Protein AF-A0A4R1BIF6-F1 (afdb_monomer_lite)

Foldseek 3Di:
DDPPPCVVVQVVCVVVVHPRPPPAPDDWDKAQVLVQVVVVQWDFDQAFIWGDDPNDIDGWWKDFAAAQCVPPNDTAIAGHCFPVNVVCVVVVNNHRTIMITLDQADWHAHNPPRDIDGRDKHFHDPRRCVRSVDDQDGISNSSNVVSSVVVCVVPPPQPADPVQARPCLVVLFVVLCVVVQLAFPPLRDHDPDPVCSVQKTKDQQVNRNHPSDSVRIGIHGLVVQCVSDPVSVVVCVPPVSVVSVVVVCVVCVVVSVD

Radius of gyration: 27.18 Å; chains: 1; bounding box: 76×40×64 Å

Sequence (258 aa):
MSLYAFENLALKLTELGYPDVETSSVRIMRRDLTSEERAGNLNFDVDGIYFTIDGQTYKGYMYLKFPDIIRYGLPKFHITNCATIDKQRANGSFDGRYFWHNSNVVSLEDRSTHQVFEEVELSLCGNCRQQAGVQEFTTTGGFFDLNYEEETTLNQDVEVDLFGYVLNWEKISRAYRQAKEYTCESCGLQITVAADKRFIQTHHRDGNKLNNAPLNLQCLCVLCHSQVDQRHEENFRRRRSQKEIENFVNKYREQLTA

Secondary structure (DSSP, 8-state):
--S--THHHHHHHHHTTPPP----S----EEEHHHHHHTT-EEE-SS-EEEEETTEEEEEEEEESS--HHHH-SPEEBSS--HHHHHHHHTT--TT-EEEE-SSSEEEE-TTT--EEEEEPPEEPHHHHHHHT--S-SBHHHHHHHHHHHHHHHSS---B-TTS-BTTHHHHHHHHHHHTTTB-TTT--B---GGGGGGEEEEETTS-TT---TTTEEEEEHHHHHTSSHHHHHHHTSHHHHHHHHHHHHHSHHHHH-

Structure (mmCIF, N/CA/C/O backbone):
data_AF-A0A4R1BIF6-F1
#
_entry.id   AF-A0A4R1BIF6-F1
#
loop_
_atom_site.group_PDB
_atom_site.id
_atom_site.type_symbol
_atom_site.label_atom_id
_atom_site.label_alt_id
_atom_site.label_comp_id
_atom_site.label_asym_id
_atom_site.label_entity_id
_atom_site.label_seq_id
_atom_site.pdbx_PDB_ins_code
_atom_site.Cartn_x
_atom_site.Cartn_y
_atom_site.Cartn_z
_atom_site.occupancy
_atom_site.B_iso_or_equiv
_atom_site.auth_seq_id
_atom_site.auth_comp_id
_atom_site.auth_asym_id
_atom_site.auth_atom_id
_atom_site.pdbx_PDB_model_num
ATOM 1 N N . MET A 1 1 ? 27.787 20.347 19.418 1.00 36.00 1 MET A N 1
ATOM 2 C CA . MET A 1 1 ? 27.053 19.535 20.411 1.00 36.00 1 MET A CA 1
ATOM 3 C C . MET A 1 1 ? 25.575 19.676 20.102 1.00 36.00 1 MET A C 1
ATOM 5 O O . MET A 1 1 ? 24.995 20.705 20.415 1.00 36.00 1 MET A O 1
ATOM 9 N N . SER A 1 2 ? 25.020 18.714 19.365 1.00 32.66 2 SER A N 1
ATOM 10 C CA . SER A 1 2 ? 23.602 18.691 18.997 1.00 32.66 2 SER A CA 1
ATOM 11 C C . SER A 1 2 ? 22.845 17.882 20.048 1.00 32.66 2 SER A C 1
ATOM 13 O O . SER A 1 2 ? 23.220 16.748 20.330 1.00 32.66 2 SER A O 1
ATOM 15 N N . LEU A 1 3 ? 21.813 18.477 20.645 1.00 31.03 3 LEU A N 1
ATOM 16 C CA . LEU A 1 3 ? 20.979 17.927 21.725 1.00 31.03 3 LEU A CA 1
ATOM 17 C C . LEU A 1 3 ? 19.943 16.886 21.243 1.00 31.03 3 LEU A C 1
ATOM 19 O O . LEU A 1 3 ? 18.963 16.634 21.933 1.00 31.03 3 LEU A O 1
ATOM 23 N N . TYR A 1 4 ? 20.161 16.263 20.081 1.00 42.19 4 TYR A N 1
ATOM 24 C CA . TYR A 1 4 ? 19.214 15.332 19.451 1.00 42.19 4 TYR A CA 1
ATOM 25 C C . TYR A 1 4 ? 19.847 13.988 19.065 1.00 42.19 4 TYR A C 1
ATOM 27 O O . TYR A 1 4 ? 19.483 13.388 18.059 1.00 42.19 4 TYR A O 1
ATOM 35 N N . ALA A 1 5 ? 20.809 13.498 19.848 1.00 43.22 5 ALA A N 1
ATOM 36 C CA . ALA A 1 5 ? 21.276 12.122 19.702 1.00 43.22 5 ALA A CA 1
ATOM 37 C C . ALA A 1 5 ? 20.347 11.193 20.502 1.00 43.22 5 ALA A C 1
ATOM 39 O O . ALA A 1 5 ? 20.539 10.990 21.703 1.00 43.22 5 ALA A O 1
ATOM 40 N N . PHE A 1 6 ? 19.326 10.658 19.825 1.00 52.16 6 PHE A N 1
ATOM 41 C CA . PHE A 1 6 ? 18.369 9.671 20.353 1.00 52.16 6 PHE A CA 1
ATOM 42 C C . PHE A 1 6 ? 19.039 8.412 20.939 1.00 52.16 6 PHE A C 1
ATOM 44 O O . PHE A 1 6 ? 18.439 7.712 21.750 1.00 52.16 6 PHE A O 1
ATOM 51 N N . GLU A 1 7 ? 20.305 8.165 20.604 1.00 54.53 7 GLU A N 1
ATOM 52 C CA . GLU A 1 7 ? 21.116 7.047 21.098 1.00 54.53 7 GLU A CA 1
ATOM 53 C C . GLU A 1 7 ? 21.285 7.056 22.628 1.00 54.53 7 GLU A C 1
ATOM 55 O O . GLU A 1 7 ? 21.191 6.015 23.276 1.00 54.53 7 GLU A O 1
ATOM 60 N N . ASN A 1 8 ? 21.455 8.235 23.238 1.00 54.53 8 ASN A N 1
ATOM 61 C CA . ASN A 1 8 ? 21.616 8.341 24.695 1.00 54.53 8 ASN A CA 1
ATOM 62 C C . ASN A 1 8 ? 20.302 8.103 25.450 1.00 54.53 8 ASN A C 1
ATOM 64 O O . ASN A 1 8 ? 20.317 7.685 26.607 1.00 54.53 8 ASN A O 1
ATOM 68 N N . LEU A 1 9 ? 19.165 8.378 24.803 1.00 57.91 9 LEU A N 1
ATOM 69 C CA . LEU A 1 9 ? 17.843 8.124 25.367 1.00 57.91 9 LEU A CA 1
ATOM 70 C C . LEU A 1 9 ? 17.522 6.628 25.330 1.00 57.91 9 LEU A C 1
ATOM 72 O O . LEU A 1 9 ? 17.066 6.095 26.338 1.00 57.91 9 LEU A O 1
ATOM 76 N N . ALA A 1 10 ? 17.824 5.955 24.215 1.00 55.00 10 ALA A N 1
ATOM 77 C CA . ALA A 1 10 ? 17.650 4.511 24.074 1.00 55.00 10 ALA A CA 1
ATOM 78 C C . ALA A 1 10 ? 18.418 3.750 25.168 1.00 55.00 10 ALA A C 1
ATOM 80 O O . ALA A 1 10 ? 17.812 3.009 25.936 1.00 55.00 10 ALA A O 1
ATOM 81 N N . LEU A 1 11 ? 19.709 4.062 25.354 1.00 62.00 11 LEU A N 1
ATOM 82 C CA . LEU A 1 11 ? 20.534 3.467 26.416 1.00 62.00 11 LEU A CA 1
ATOM 83 C C . LEU A 1 11 ? 19.945 3.675 27.821 1.00 62.00 11 LEU A C 1
ATOM 85 O O . LEU A 1 11 ? 19.985 2.771 28.658 1.00 62.00 11 LEU A O 1
ATOM 89 N N . LYS A 1 12 ? 19.375 4.857 28.089 1.00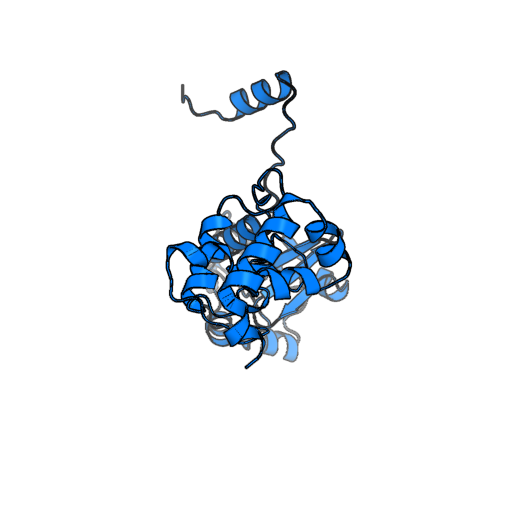 65.88 12 LYS A N 1
ATOM 90 C CA . LYS A 1 12 ? 18.778 5.174 29.392 1.00 65.88 12 LYS A CA 1
ATOM 91 C C . LYS A 1 12 ? 17.480 4.409 29.645 1.00 65.88 12 LYS A C 1
ATOM 93 O O . LYS A 1 12 ? 17.207 4.043 30.786 1.00 65.88 12 LYS A O 1
ATOM 98 N N . LEU A 1 13 ? 16.684 4.174 28.606 1.00 62.75 13 LEU A N 1
ATOM 99 C CA . LEU A 1 13 ? 15.441 3.410 28.693 1.00 62.75 13 LEU A CA 1
ATOM 100 C C . LEU A 1 13 ? 15.722 1.919 28.923 1.00 62.75 13 LEU A C 1
ATOM 102 O O . LEU A 1 13 ? 15.085 1.322 29.793 1.00 62.75 13 LEU A O 1
ATOM 106 N N . THR A 1 14 ? 16.742 1.365 28.259 1.00 63.88 14 THR A N 1
ATOM 107 C CA . THR A 1 14 ? 17.225 -0.004 28.499 1.00 63.88 14 THR A CA 1
ATOM 108 C C . THR A 1 14 ? 17.715 -0.187 29.942 1.00 63.88 14 THR A C 1
ATOM 110 O O . THR A 1 14 ? 17.349 -1.161 30.598 1.00 63.88 14 THR A O 1
ATOM 113 N N . GLU A 1 15 ? 18.482 0.768 30.493 1.00 76.25 15 GLU A N 1
ATOM 114 C CA . GLU A 1 15 ? 18.911 0.743 31.908 1.00 76.25 15 GLU A CA 1
ATOM 115 C C . GLU A 1 15 ? 17.736 0.752 32.898 1.00 76.25 15 GLU A C 1
ATOM 117 O O . GLU A 1 15 ? 17.832 0.186 33.987 1.00 76.25 15 GLU A O 1
ATOM 122 N N . LEU A 1 16 ? 16.631 1.408 32.539 1.00 76.62 16 LEU A N 1
ATOM 123 C CA . LEU A 1 16 ? 15.432 1.521 33.370 1.00 76.62 16 LEU A CA 1
ATOM 124 C C . LEU A 1 16 ? 14.482 0.318 33.226 1.00 76.62 16 LEU A C 1
ATOM 126 O O . LEU A 1 16 ? 13.416 0.314 33.843 1.00 76.62 16 LEU A O 1
ATOM 130 N N . GLY A 1 17 ? 14.867 -0.704 32.455 1.00 49.91 17 GLY A N 1
ATOM 131 C CA . GLY A 1 17 ? 14.091 -1.931 32.274 1.00 49.91 17 GLY A CA 1
ATOM 132 C C . GLY A 1 17 ? 12.882 -1.772 31.354 1.00 49.91 17 GLY A C 1
ATOM 133 O O . GLY A 1 17 ? 11.999 -2.631 31.369 1.00 49.91 17 GLY A O 1
ATOM 134 N N . TYR A 1 18 ? 12.825 -0.694 30.565 1.00 53.19 18 TYR A N 1
ATOM 135 C CA . TYR A 1 18 ? 11.855 -0.597 29.480 1.00 53.19 18 TYR A CA 1
ATOM 136 C C . TYR A 1 18 ? 12.299 -1.525 28.340 1.00 53.19 18 TYR A C 1
ATOM 138 O O . TYR A 1 18 ? 13.493 -1.555 28.027 1.00 53.19 18 TYR A O 1
ATOM 146 N N . PRO A 1 19 ? 11.377 -2.301 27.739 1.00 49.16 19 PRO A N 1
ATOM 147 C CA . PRO A 1 19 ? 11.698 -3.093 26.560 1.00 49.16 19 PRO A CA 1
ATOM 148 C C . PRO A 1 19 ? 12.215 -2.165 25.458 1.00 49.16 19 PRO A C 1
ATOM 150 O O . PRO A 1 19 ? 11.720 -1.045 25.310 1.00 49.16 19 PRO A O 1
ATOM 153 N N . ASP A 1 20 ? 13.227 -2.629 24.720 1.00 46.84 20 ASP A N 1
ATOM 154 C CA . ASP A 1 20 ? 13.696 -1.944 23.518 1.00 46.84 20 ASP A CA 1
ATOM 155 C C . ASP A 1 20 ? 12.483 -1.676 22.628 1.00 46.84 20 ASP A C 1
ATOM 157 O O . ASP A 1 20 ? 11.704 -2.589 22.344 1.00 46.84 20 ASP A O 1
ATOM 161 N N . VAL A 1 21 ? 12.293 -0.417 22.233 1.00 44.56 21 VAL A N 1
ATOM 162 C CA . VAL A 1 21 ? 11.272 -0.073 21.245 1.00 44.56 21 VAL A CA 1
ATOM 163 C C . VAL A 1 21 ? 11.687 -0.802 19.978 1.00 44.56 21 VAL A C 1
ATOM 165 O O . VAL A 1 21 ? 12.732 -0.476 19.411 1.00 44.56 21 VAL A O 1
ATOM 168 N N . GLU A 1 22 ? 10.925 -1.830 19.596 1.00 41.19 22 GLU A N 1
ATOM 169 C CA . GLU A 1 22 ? 11.183 -2.610 18.393 1.00 41.19 22 GLU A CA 1
ATOM 170 C C . GLU A 1 22 ? 11.439 -1.643 17.239 1.00 41.19 22 GLU A C 1
ATOM 172 O O . GLU A 1 22 ? 10.616 -0.799 16.879 1.00 41.19 22 GLU A O 1
ATOM 177 N N . THR A 1 23 ? 12.662 -1.710 16.728 1.00 40.09 23 THR A N 1
ATOM 178 C CA . THR A 1 23 ? 13.089 -0.950 15.564 1.00 40.09 23 THR A CA 1
ATOM 179 C C . THR A 1 23 ? 12.131 -1.282 14.427 1.00 40.09 23 THR A C 1
ATOM 181 O O . THR A 1 23 ? 12.106 -2.421 13.989 1.00 40.09 23 THR A O 1
ATOM 184 N N . SER A 1 24 ? 11.316 -0.300 14.017 1.00 43.62 24 SER A N 1
ATOM 185 C CA . SER A 1 24 ? 10.566 -0.221 12.753 1.00 43.62 24 SER A CA 1
ATOM 186 C C . SER A 1 24 ? 10.306 -1.578 12.073 1.00 43.62 24 SER A C 1
ATOM 188 O O . SER A 1 24 ? 11.196 -2.132 11.426 1.00 43.62 24 SER A O 1
ATOM 190 N N . SER A 1 25 ? 9.057 -2.043 12.100 1.00 51.06 25 SER A N 1
ATOM 191 C CA . SER A 1 25 ? 8.549 -3.233 11.392 1.00 51.06 25 SER A CA 1
ATOM 192 C C . SER A 1 25 ? 8.835 -3.277 9.875 1.00 51.06 25 SER A C 1
ATOM 194 O O . SER A 1 25 ? 8.630 -4.310 9.233 1.00 51.06 25 SER A O 1
ATOM 196 N N . VAL A 1 26 ? 9.369 -2.200 9.291 1.00 57.84 26 VAL A N 1
ATOM 197 C CA . VAL A 1 26 ? 9.729 -2.105 7.873 1.00 57.84 26 VAL A CA 1
ATOM 198 C C . VAL A 1 26 ? 11.092 -2.745 7.593 1.00 57.84 26 VAL A C 1
ATOM 200 O O . VAL A 1 26 ? 12.159 -2.158 7.786 1.00 57.84 26 VAL A O 1
ATOM 203 N N . ARG A 1 27 ? 11.060 -3.977 7.075 1.00 73.62 27 ARG A N 1
ATOM 204 C CA . ARG A 1 27 ? 12.249 -4.715 6.618 1.00 73.62 27 ARG A CA 1
ATOM 205 C C . ARG A 1 27 ? 12.584 -4.338 5.172 1.00 73.62 27 ARG A C 1
ATOM 207 O O . ARG A 1 27 ? 11.970 -4.848 4.234 1.00 73.62 27 ARG A O 1
ATOM 214 N N . ILE A 1 28 ? 13.596 -3.492 4.970 1.00 70.00 28 ILE A N 1
ATOM 215 C CA . ILE A 1 28 ? 14.084 -3.142 3.625 1.00 70.00 28 ILE A CA 1
ATOM 216 C C . ILE A 1 28 ? 14.898 -4.299 3.029 1.00 70.00 28 ILE A C 1
ATOM 218 O O . ILE A 1 28 ? 15.838 -4.805 3.643 1.00 70.00 28 ILE A O 1
ATOM 222 N N . MET A 1 29 ? 14.557 -4.724 1.811 1.00 84.75 29 MET A N 1
ATOM 223 C CA . MET A 1 29 ? 15.207 -5.845 1.129 1.00 84.75 29 MET A CA 1
ATOM 224 C C . MET A 1 29 ? 15.291 -5.623 -0.376 1.00 84.75 29 MET A C 1
ATOM 226 O O . MET A 1 29 ? 14.338 -5.156 -0.992 1.00 84.75 29 MET A O 1
ATOM 230 N N . ARG A 1 30 ? 16.405 -6.046 -0.980 1.00 87.81 30 ARG A N 1
ATOM 231 C CA . ARG A 1 30 ? 16.570 -6.170 -2.433 1.00 87.81 30 ARG A CA 1
ATOM 232 C C . ARG A 1 30 ? 16.792 -7.637 -2.788 1.00 87.81 30 ARG A C 1
ATOM 234 O O . ARG A 1 30 ? 17.681 -8.272 -2.219 1.00 87.81 30 ARG A O 1
ATOM 241 N N . ARG A 1 31 ? 16.015 -8.171 -3.730 1.00 88.88 31 ARG A N 1
ATOM 242 C CA . ARG A 1 31 ? 16.068 -9.580 -4.157 1.00 88.88 31 ARG A CA 1
ATOM 243 C C . ARG A 1 31 ? 16.094 -9.709 -5.673 1.00 88.88 31 ARG A C 1
ATOM 245 O O . ARG A 1 31 ? 15.618 -8.832 -6.389 1.00 88.88 31 ARG A O 1
ATOM 252 N N . ASP A 1 32 ? 16.652 -10.807 -6.169 1.00 92.19 32 ASP A N 1
ATOM 253 C CA . ASP A 1 32 ? 16.572 -11.157 -7.587 1.00 92.19 32 ASP A CA 1
ATOM 254 C C . ASP A 1 32 ? 15.142 -11.587 -7.926 1.00 92.19 32 ASP A C 1
ATOM 256 O O . ASP A 1 32 ? 14.696 -12.640 -7.478 1.00 92.19 32 ASP A O 1
ATOM 260 N N . LEU A 1 33 ? 14.420 -10.778 -8.706 1.00 92.75 33 LEU A N 1
ATOM 261 C CA . LEU A 1 33 ? 12.985 -10.977 -8.903 1.00 92.75 33 LEU A CA 1
ATOM 262 C C . LEU A 1 33 ? 12.673 -12.331 -9.541 1.00 92.75 33 LEU A C 1
ATOM 264 O O . LEU A 1 33 ? 11.792 -13.041 -9.075 1.00 92.75 33 LEU A O 1
ATOM 268 N N . THR A 1 34 ? 13.405 -12.712 -10.589 1.00 92.25 34 THR A N 1
ATOM 269 C CA . THR A 1 34 ? 13.144 -13.969 -11.304 1.00 92.25 34 THR A CA 1
ATOM 270 C C . THR A 1 34 ? 13.425 -15.182 -10.423 1.00 92.25 34 THR A C 1
ATOM 272 O O . THR A 1 34 ? 12.712 -16.181 -10.513 1.00 92.25 34 THR A O 1
ATOM 275 N N . SER A 1 35 ? 14.444 -15.108 -9.565 1.00 90.62 35 SER A N 1
ATOM 276 C CA . SER A 1 35 ? 14.740 -16.180 -8.613 1.00 90.62 35 SER A CA 1
ATOM 277 C C . SER A 1 35 ? 13.624 -16.339 -7.580 1.00 90.62 35 SER A C 1
ATOM 279 O O . SER A 1 35 ? 13.169 -17.459 -7.361 1.00 90.62 35 SER A O 1
ATOM 281 N N . GLU A 1 36 ? 13.140 -15.237 -6.997 1.00 92.56 36 GLU A N 1
ATOM 282 C CA . GLU A 1 36 ? 12.054 -15.277 -6.006 1.00 92.56 36 GLU A CA 1
ATOM 283 C C . GLU A 1 36 ? 10.705 -15.679 -6.626 1.00 92.56 36 GLU A C 1
ATOM 285 O O . GLU A 1 36 ? 9.936 -16.416 -6.011 1.00 92.56 36 GLU A O 1
ATOM 290 N N . GLU A 1 37 ? 10.430 -15.269 -7.869 1.00 91.19 37 GLU A N 1
ATOM 291 C CA . GLU A 1 37 ? 9.227 -15.676 -8.607 1.00 91.19 37 GLU A CA 1
ATOM 292 C C . GLU A 1 37 ? 9.220 -17.191 -8.847 1.00 91.19 37 GLU A C 1
ATOM 294 O O . GLU A 1 37 ? 8.221 -17.859 -8.590 1.00 91.19 37 GLU A O 1
ATOM 299 N N . ARG A 1 38 ? 10.358 -17.768 -9.259 1.00 93.50 38 ARG A N 1
ATOM 300 C CA . ARG A 1 38 ? 10.501 -19.224 -9.448 1.00 93.50 38 ARG A CA 1
ATOM 301 C C . ARG A 1 38 ? 10.442 -20.008 -8.139 1.00 93.50 38 ARG A C 1
ATOM 303 O O . ARG A 1 38 ? 10.038 -21.167 -8.157 1.00 93.50 38 ARG A O 1
ATOM 310 N N . ALA A 1 39 ? 10.845 -19.393 -7.030 1.00 91.56 39 ALA A N 1
ATOM 311 C CA . ALA A 1 39 ? 10.712 -19.972 -5.697 1.00 91.56 39 ALA A CA 1
ATOM 312 C C . ALA A 1 39 ? 9.266 -19.928 -5.166 1.00 91.56 39 ALA A C 1
ATOM 314 O O . ALA A 1 39 ? 8.975 -20.580 -4.169 1.00 91.56 39 ALA A O 1
ATOM 315 N N . GLY A 1 40 ? 8.361 -19.197 -5.830 1.00 93.06 40 GLY A N 1
ATOM 316 C CA . GLY A 1 40 ? 6.978 -19.018 -5.385 1.00 93.06 40 GLY A CA 1
ATOM 317 C C . GLY A 1 40 ? 6.820 -17.993 -4.259 1.00 93.06 40 GLY A C 1
ATOM 318 O O . GLY A 1 40 ? 5.779 -17.966 -3.611 1.00 93.06 40 GLY A O 1
ATOM 319 N N . ASN A 1 41 ? 7.830 -17.149 -4.030 1.00 91.50 41 ASN A N 1
ATOM 320 C CA . ASN A 1 41 ? 7.826 -16.146 -2.962 1.00 91.50 41 ASN A CA 1
ATOM 321 C C . ASN A 1 41 ? 7.200 -14.811 -3.396 1.00 91.50 41 ASN A C 1
ATOM 323 O O . ASN A 1 41 ? 7.074 -13.903 -2.576 1.00 91.50 41 ASN A O 1
ATOM 327 N N . LEU A 1 42 ? 6.855 -14.659 -4.680 1.00 93.19 42 LEU A N 1
ATOM 328 C CA . LEU A 1 42 ? 6.259 -13.444 -5.231 1.00 93.19 42 LEU A CA 1
ATOM 329 C C . LEU A 1 42 ? 4.817 -13.672 -5.681 1.00 93.19 42 LEU A C 1
ATOM 331 O O . LEU A 1 42 ? 4.528 -14.623 -6.405 1.00 93.19 42 LEU A O 1
ATOM 335 N N . ASN A 1 43 ? 3.948 -12.730 -5.326 1.00 92.31 43 ASN A N 1
ATOM 336 C CA . ASN A 1 43 ? 2.601 -12.598 -5.862 1.00 92.31 43 ASN A CA 1
ATOM 337 C C . ASN A 1 43 ? 2.459 -11.257 -6.596 1.00 92.31 43 ASN A C 1
ATOM 339 O O . ASN A 1 43 ? 2.869 -10.214 -6.086 1.00 92.31 43 ASN A O 1
ATOM 343 N N . PHE A 1 44 ? 1.869 -11.279 -7.789 1.00 88.88 44 PHE A N 1
ATOM 344 C CA . PHE A 1 44 ? 1.602 -10.083 -8.587 1.00 88.88 44 PHE A CA 1
ATOM 345 C C . PHE A 1 44 ? 0.095 -9.855 -8.622 1.00 88.88 44 PHE A C 1
ATOM 347 O O . PHE A 1 44 ? -0.630 -10.690 -9.159 1.00 88.88 44 PHE A O 1
ATOM 354 N N . ASP A 1 45 ? -0.354 -8.723 -8.092 1.00 83.50 45 ASP A N 1
ATOM 355 C CA . ASP A 1 45 ? -1.765 -8.340 -8.077 1.00 83.50 45 ASP A CA 1
ATOM 356 C C . ASP A 1 45 ? -1.989 -7.049 -8.885 1.00 83.50 45 ASP A C 1
ATOM 358 O O . ASP A 1 45 ? -1.068 -6.489 -9.493 1.00 83.50 45 ASP A O 1
ATOM 362 N N . VAL A 1 46 ? -3.233 -6.580 -8.926 1.00 77.31 46 VAL A N 1
ATOM 363 C CA . VAL A 1 46 ? -3.648 -5.366 -9.637 1.00 77.31 46 VAL A CA 1
ATOM 364 C C . VAL A 1 46 ? -3.072 -4.090 -9.022 1.00 77.31 46 VAL A C 1
ATOM 366 O O . VAL A 1 46 ? -2.949 -3.087 -9.726 1.00 77.31 46 VAL A O 1
ATOM 369 N N . ASP A 1 47 ? -2.698 -4.129 -7.743 1.00 77.12 47 ASP A N 1
ATOM 370 C CA . ASP A 1 47 ? -2.260 -2.979 -6.949 1.00 77.12 47 ASP A CA 1
ATOM 371 C C . ASP A 1 47 ? -0.811 -3.079 -6.427 1.00 77.12 47 ASP A C 1
ATOM 373 O O . ASP A 1 47 ? -0.321 -2.135 -5.799 1.00 77.12 47 ASP A O 1
ATOM 377 N N . GLY A 1 48 ? -0.102 -4.187 -6.675 1.00 88.38 48 GLY A N 1
ATOM 378 C CA . GLY A 1 48 ? 1.240 -4.368 -6.125 1.00 88.38 48 GLY A CA 1
ATOM 379 C C . GLY A 1 48 ? 1.976 -5.651 -6.514 1.00 88.38 48 GLY A C 1
ATOM 380 O O . GLY A 1 48 ? 1.415 -6.594 -7.076 1.00 88.38 48 GLY A O 1
ATOM 381 N N . ILE A 1 49 ? 3.266 -5.678 -6.161 1.00 93.69 49 ILE A N 1
ATOM 382 C CA . ILE A 1 49 ? 4.113 -6.876 -6.170 1.00 93.69 49 ILE A CA 1
ATOM 383 C C . ILE A 1 49 ? 4.450 -7.214 -4.725 1.00 93.69 49 ILE A C 1
ATOM 385 O O . ILE A 1 49 ? 5.146 -6.456 -4.045 1.00 93.69 49 ILE A O 1
ATOM 389 N N . TYR A 1 50 ? 3.993 -8.370 -4.276 1.00 93.06 50 TYR A N 1
ATOM 390 C CA . TYR A 1 50 ? 4.092 -8.804 -2.894 1.00 93.06 50 TYR A CA 1
ATOM 391 C C . TYR A 1 50 ? 5.148 -9.893 -2.761 1.00 93.06 50 TYR A C 1
ATOM 393 O O . TYR A 1 50 ? 5.129 -10.864 -3.513 1.00 93.06 50 TYR A O 1
ATOM 401 N N . PHE A 1 51 ? 6.067 -9.725 -1.816 1.00 89.31 51 PHE A N 1
ATOM 402 C CA . PHE A 1 51 ? 7.104 -10.696 -1.483 1.00 89.31 51 PHE A CA 1
ATOM 403 C C . PHE A 1 51 ? 6.846 -11.286 -0.102 1.00 89.31 51 PHE A C 1
ATOM 405 O O . PHE A 1 51 ? 6.739 -10.541 0.872 1.00 89.31 51 PHE A O 1
ATOM 412 N N . THR A 1 52 ? 6.770 -12.611 -0.012 1.00 89.00 52 THR A N 1
ATOM 413 C CA . THR A 1 52 ? 6.532 -13.323 1.245 1.00 89.00 52 THR A CA 1
ATOM 414 C C . THR A 1 52 ? 7.798 -14.038 1.697 1.00 89.00 52 THR A C 1
ATOM 416 O O . THR A 1 52 ? 8.370 -14.846 0.969 1.00 89.00 52 THR A O 1
ATOM 419 N N . ILE A 1 53 ? 8.227 -13.760 2.926 1.00 81.00 53 ILE A N 1
ATOM 420 C CA . ILE A 1 53 ? 9.367 -14.412 3.571 1.00 81.00 53 ILE A CA 1
ATOM 421 C C . ILE A 1 53 ? 9.093 -14.530 5.069 1.00 81.00 53 ILE A C 1
ATOM 423 O O . ILE A 1 53 ? 8.526 -13.623 5.671 1.00 81.00 53 ILE A O 1
ATOM 427 N N . ASP A 1 54 ? 9.465 -15.659 5.673 1.00 82.00 54 ASP A N 1
ATOM 428 C CA . ASP A 1 54 ? 9.291 -15.913 7.112 1.00 82.00 54 ASP A CA 1
ATOM 429 C C . ASP A 1 54 ? 7.831 -15.749 7.606 1.00 82.00 54 ASP A C 1
ATOM 431 O O . ASP A 1 54 ? 7.584 -15.403 8.756 1.00 82.00 54 ASP A O 1
ATOM 435 N N . GLY A 1 55 ? 6.846 -15.986 6.729 1.00 76.81 55 GLY A N 1
ATOM 436 C CA . GLY A 1 55 ? 5.417 -15.818 7.032 1.00 76.81 55 GLY A CA 1
ATOM 437 C C . GLY A 1 55 ? 4.907 -14.372 6.980 1.00 76.81 55 GLY A C 1
ATOM 438 O O . GLY A 1 55 ? 3.703 -14.161 7.098 1.00 76.81 55 GLY A O 1
ATOM 439 N N . GLN A 1 56 ? 5.785 -13.395 6.742 1.00 77.94 56 GLN A N 1
ATOM 440 C CA . GLN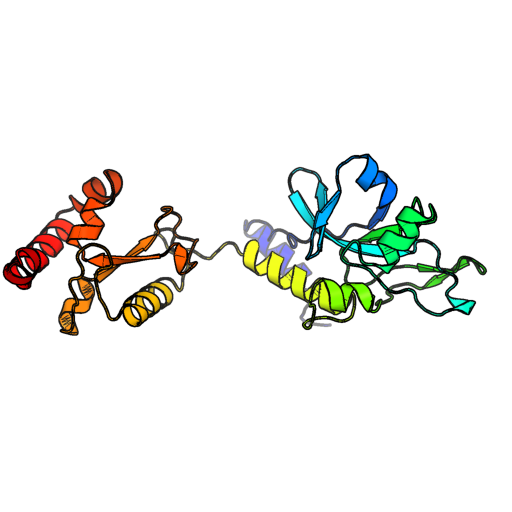 A 1 56 ? 5.431 -11.990 6.558 1.00 77.94 56 GLN A CA 1
ATOM 441 C C . GLN A 1 56 ? 5.396 -11.637 5.069 1.00 77.94 56 GLN A C 1
ATOM 443 O O . GLN A 1 56 ? 6.212 -12.122 4.285 1.00 77.94 56 GLN A O 1
ATOM 448 N N . THR A 1 57 ? 4.457 -10.776 4.679 1.00 84.50 57 THR A N 1
ATOM 449 C CA . THR A 1 57 ? 4.340 -10.269 3.305 1.00 84.50 57 THR A CA 1
ATOM 450 C C . THR A 1 57 ? 4.701 -8.792 3.256 1.00 84.50 57 THR A C 1
ATOM 452 O O . THR A 1 57 ? 4.288 -8.031 4.128 1.00 84.50 57 THR A O 1
ATOM 455 N N . TYR A 1 58 ? 5.459 -8.412 2.230 1.00 86.69 58 TYR A N 1
ATOM 456 C CA . TYR A 1 58 ? 5.958 -7.061 1.999 1.00 86.69 58 TYR A CA 1
ATOM 457 C C . TYR A 1 58 ? 5.548 -6.584 0.612 1.00 86.69 58 TYR A C 1
ATOM 459 O O . TYR A 1 58 ? 5.732 -7.303 -0.375 1.00 86.69 58 TYR A O 1
ATOM 467 N N . LYS A 1 59 ? 5.032 -5.359 0.517 1.00 91.00 59 LYS A N 1
ATOM 468 C CA . LYS A 1 59 ? 4.718 -4.724 -0.765 1.00 91.00 59 LYS A CA 1
ATOM 469 C C . LYS A 1 59 ? 5.967 -4.046 -1.319 1.00 91.00 59 LYS A C 1
ATOM 471 O O . LYS A 1 59 ? 6.691 -3.352 -0.609 1.00 91.00 59 LYS A O 1
ATOM 476 N N . GLY A 1 60 ? 6.239 -4.252 -2.600 1.00 93.56 60 GLY A N 1
ATOM 477 C CA . GLY A 1 60 ? 7.418 -3.701 -3.253 1.00 93.56 60 GLY A CA 1
ATOM 478 C C . GLY A 1 60 ? 7.203 -3.417 -4.728 1.00 93.56 60 GLY A C 1
ATOM 479 O O . GLY A 1 60 ? 6.097 -3.485 -5.266 1.00 93.56 60 GLY A O 1
ATOM 480 N N . TYR A 1 61 ? 8.303 -3.087 -5.381 1.00 96.88 61 TYR A N 1
ATOM 481 C CA . TYR A 1 61 ? 8.374 -2.788 -6.798 1.00 96.88 61 TYR A CA 1
ATOM 482 C C . TYR A 1 61 ? 9.538 -3.521 -7.450 1.00 96.88 61 TYR A C 1
ATOM 484 O O . TYR A 1 61 ? 10.434 -4.044 -6.788 1.00 96.88 61 TYR A O 1
ATOM 492 N N . MET A 1 62 ? 9.548 -3.511 -8.780 1.00 97.88 62 MET A N 1
ATOM 493 C CA . MET A 1 62 ? 10.655 -4.006 -9.577 1.00 97.88 62 MET A CA 1
ATOM 494 C C . MET A 1 62 ? 11.323 -2.921 -10.411 1.00 97.88 62 MET A C 1
ATOM 496 O O . MET A 1 62 ? 10.670 -2.018 -10.940 1.00 97.88 62 MET A O 1
ATOM 500 N N . TYR A 1 63 ? 12.639 -3.036 -10.568 1.00 97.06 63 TYR A N 1
ATOM 501 C CA . TYR A 1 63 ? 13.448 -2.156 -11.409 1.00 97.06 63 TYR A CA 1
ATOM 502 C C . TYR A 1 63 ? 14.591 -2.932 -12.080 1.00 97.06 63 TYR A C 1
ATOM 504 O O . TYR A 1 63 ? 14.940 -4.036 -11.659 1.00 97.06 63 TYR A O 1
ATOM 512 N N . LEU A 1 64 ? 15.144 -2.386 -13.166 1.00 95.19 64 LEU A N 1
ATOM 513 C CA . LEU A 1 64 ? 16.200 -3.044 -13.942 1.00 95.19 64 LEU A CA 1
ATOM 514 C C . LEU A 1 64 ? 17.510 -3.150 -13.149 1.00 95.19 64 LEU A C 1
ATOM 516 O O . LEU A 1 64 ? 17.969 -2.154 -12.601 1.00 95.19 64 LEU A O 1
ATOM 520 N N . LYS A 1 65 ? 18.151 -4.327 -13.177 1.00 87.62 65 LYS A N 1
ATOM 521 C CA . LYS A 1 65 ? 19.451 -4.570 -12.520 1.00 87.62 65 LYS A CA 1
ATOM 522 C C . LYS A 1 65 ? 20.581 -3.741 -13.134 1.00 87.62 65 LYS A C 1
ATOM 524 O O . LYS A 1 65 ? 21.317 -3.077 -12.420 1.00 87.62 65 LYS A O 1
ATOM 529 N N . PHE A 1 66 ? 20.681 -3.794 -14.465 1.00 89.69 66 PHE A N 1
ATOM 530 C CA . PHE A 1 66 ? 21.769 -3.202 -15.251 1.00 89.69 66 PHE A CA 1
ATOM 531 C C . PHE A 1 66 ? 21.195 -2.404 -16.438 1.00 89.69 66 PHE A C 1
ATOM 533 O O . PHE A 1 66 ? 21.136 -2.915 -17.564 1.00 89.69 66 PHE A O 1
ATOM 540 N N . PRO A 1 67 ? 20.640 -1.204 -16.195 1.00 93.94 67 PRO A N 1
ATOM 541 C CA . PRO A 1 67 ? 20.168 -0.305 -17.249 1.00 93.94 67 PRO A CA 1
ATOM 542 C C . PRO A 1 67 ? 21.325 0.351 -18.027 1.00 93.94 67 PRO A C 1
ATOM 544 O O . PRO A 1 67 ? 22.415 0.548 -17.502 1.00 93.94 67 PRO A O 1
ATOM 547 N N . ASP A 1 68 ? 21.073 0.742 -19.277 1.00 94.56 68 ASP A N 1
ATOM 548 C CA . ASP A 1 68 ? 21.980 1.576 -20.083 1.00 94.56 68 ASP A CA 1
ATOM 549 C C . ASP A 1 68 ? 21.706 3.075 -19.795 1.00 94.56 68 ASP A C 1
ATOM 551 O O . ASP A 1 68 ? 21.125 3.795 -20.617 1.00 94.56 68 ASP A O 1
ATOM 555 N N . ILE A 1 69 ? 22.068 3.532 -18.592 1.00 94.88 69 ILE A N 1
ATOM 556 C CA . ILE A 1 69 ? 21.767 4.863 -18.031 1.00 94.88 69 ILE A CA 1
ATOM 557 C C . ILE A 1 69 ? 22.402 5.977 -18.849 1.00 94.88 69 ILE A C 1
ATOM 559 O O . ILE A 1 69 ? 21.730 6.952 -19.180 1.00 94.88 69 ILE A O 1
ATOM 563 N N . ILE A 1 70 ? 23.677 5.844 -19.212 1.00 94.06 70 ILE A N 1
ATOM 564 C CA . ILE A 1 70 ? 24.396 6.890 -19.956 1.00 94.06 70 ILE A CA 1
ATOM 565 C C . ILE A 1 70 ? 23.729 7.161 -21.309 1.00 94.06 70 ILE A C 1
ATOM 567 O O . ILE A 1 70 ? 23.747 8.284 -21.811 1.00 94.06 70 ILE A O 1
ATOM 571 N N . ARG A 1 71 ? 23.101 6.136 -21.893 1.00 95.50 71 ARG A N 1
ATOM 572 C CA . ARG A 1 71 ? 22.462 6.226 -23.204 1.00 95.50 71 ARG A CA 1
ATOM 573 C C . ARG A 1 71 ? 20.999 6.658 -23.143 1.00 95.50 71 ARG A C 1
ATOM 575 O O . ARG A 1 71 ? 20.566 7.406 -24.017 1.00 95.50 71 ARG A O 1
ATOM 582 N N . TYR A 1 72 ? 20.231 6.152 -22.179 1.00 95.31 72 TYR A N 1
ATOM 583 C CA . TYR A 1 72 ? 18.769 6.310 -22.154 1.00 95.31 72 TYR A CA 1
ATOM 584 C C . TYR A 1 72 ? 18.232 7.041 -20.918 1.00 95.31 72 TYR A C 1
ATOM 586 O O . TYR A 1 72 ? 17.032 7.300 -20.841 1.00 95.31 72 TYR A O 1
ATOM 594 N N . GLY A 1 73 ? 19.101 7.404 -19.978 1.00 95.56 73 GLY A N 1
ATOM 595 C CA . GLY A 1 73 ? 18.729 7.965 -18.686 1.00 95.56 73 GLY A CA 1
ATOM 596 C C . GLY A 1 73 ? 18.281 6.904 -17.681 1.00 95.56 73 GLY A C 1
ATOM 597 O O . GLY A 1 73 ? 18.361 5.697 -17.919 1.00 95.56 73 GLY A O 1
ATOM 598 N N . LEU A 1 74 ? 17.811 7.375 -16.526 1.00 96.44 74 LEU A N 1
ATOM 599 C CA . LEU A 1 74 ? 17.370 6.507 -15.437 1.00 96.44 74 LEU A CA 1
ATOM 600 C C . LEU A 1 74 ? 16.181 5.627 -15.861 1.00 96.44 74 LEU A C 1
ATOM 602 O O . LEU A 1 74 ? 15.250 6.116 -16.516 1.00 96.44 74 LEU A O 1
ATOM 606 N N . PRO A 1 75 ? 16.170 4.340 -15.467 1.00 97.19 75 PRO A N 1
ATOM 607 C CA . PRO A 1 75 ? 15.041 3.464 -15.738 1.00 97.19 75 PRO A CA 1
ATOM 608 C C . PRO A 1 75 ? 13.791 3.918 -14.972 1.00 97.19 75 PRO A C 1
ATOM 610 O O . PRO A 1 75 ? 13.834 4.755 -14.073 1.00 97.19 75 PRO A O 1
ATOM 613 N N . LYS A 1 76 ? 12.647 3.334 -15.321 1.00 97.94 76 LYS A N 1
ATOM 614 C CA . LYS A 1 76 ? 11.417 3.457 -14.532 1.00 97.94 76 LYS A CA 1
ATOM 615 C C . LYS A 1 76 ? 11.253 2.226 -13.646 1.00 97.94 76 LYS A C 1
ATOM 617 O O . LYS A 1 76 ? 11.712 1.144 -14.018 1.00 97.94 76 LYS A O 1
ATOM 622 N N . PHE A 1 77 ? 10.582 2.385 -12.509 1.00 98.31 77 PHE A N 1
ATOM 623 C CA . PHE A 1 77 ? 10.174 1.252 -11.676 1.00 98.31 77 PHE A CA 1
ATOM 624 C C . PHE A 1 77 ? 8.738 0.818 -11.993 1.00 98.31 77 PHE A C 1
ATOM 626 O O . PHE A 1 77 ? 7.949 1.577 -12.570 1.00 98.31 77 PHE A O 1
ATOM 633 N N . HIS A 1 78 ? 8.408 -0.419 -11.634 1.00 98.00 78 HIS A N 1
ATOM 634 C CA . HIS A 1 78 ? 7.124 -1.054 -11.914 1.00 98.00 78 HIS A CA 1
ATOM 635 C C . HIS A 1 78 ? 6.548 -1.685 -10.646 1.00 98.00 78 HIS A C 1
ATOM 637 O O . HIS A 1 78 ? 7.264 -2.358 -9.915 1.00 98.00 78 HIS A O 1
ATOM 643 N N . ILE A 1 79 ? 5.250 -1.504 -10.420 1.00 96.12 79 ILE A N 1
ATOM 644 C CA . ILE A 1 79 ? 4.519 -2.017 -9.244 1.00 96.12 79 ILE A CA 1
ATOM 645 C C . ILE A 1 79 ? 3.544 -3.146 -9.598 1.00 96.12 79 ILE A C 1
ATOM 647 O O . ILE A 1 79 ? 2.876 -3.675 -8.726 1.00 96.12 79 ILE A O 1
ATOM 651 N N . THR A 1 80 ? 3.437 -3.501 -10.878 1.00 94.25 80 THR A N 1
ATOM 652 C CA . THR A 1 80 ? 2.531 -4.535 -11.397 1.00 94.25 80 THR A CA 1
ATOM 653 C C . THR A 1 80 ? 3.120 -5.161 -12.661 1.00 94.25 80 THR A C 1
ATOM 655 O O . THR A 1 80 ? 4.046 -4.606 -13.271 1.00 94.25 80 THR A O 1
ATOM 658 N N . ASN A 1 81 ? 2.547 -6.283 -13.109 1.00 94.62 81 ASN A N 1
ATOM 659 C CA . ASN A 1 81 ? 2.714 -6.768 -14.482 1.00 94.62 81 ASN A CA 1
ATOM 660 C C . ASN A 1 81 ? 1.938 -5.842 -15.434 1.00 94.62 81 ASN A C 1
ATOM 662 O O . ASN A 1 81 ? 0.801 -6.104 -15.814 1.00 94.62 81 ASN A O 1
ATOM 666 N N . CYS A 1 82 ? 2.523 -4.682 -15.735 1.00 95.25 82 CYS A N 1
ATOM 667 C CA . CYS A 1 82 ? 1.926 -3.745 -16.677 1.00 95.25 82 CYS A CA 1
ATOM 668 C C . CYS A 1 82 ? 2.199 -4.156 -18.124 1.00 95.25 82 CYS A C 1
ATOM 670 O O . CYS A 1 82 ? 3.111 -4.937 -18.389 1.00 95.25 82 CYS A O 1
ATOM 672 N N . ALA A 1 83 ? 1.516 -3.522 -19.080 1.00 96.31 83 ALA A N 1
ATOM 673 C CA . ALA A 1 83 ? 1.681 -3.804 -20.511 1.00 96.31 83 ALA A CA 1
ATOM 674 C C . ALA A 1 83 ? 3.149 -3.848 -21.006 1.00 96.31 83 ALA A C 1
ATOM 676 O O . ALA A 1 83 ? 3.480 -4.604 -21.921 1.00 96.31 83 ALA A O 1
ATOM 677 N N . THR A 1 84 ? 4.056 -3.059 -20.411 1.00 96.75 84 THR A N 1
ATOM 678 C CA . THR A 1 84 ? 5.498 -3.131 -20.720 1.00 96.75 84 THR A CA 1
ATOM 679 C C . THR A 1 84 ? 6.110 -4.458 -20.276 1.00 96.75 84 THR A C 1
ATOM 681 O O . THR A 1 84 ? 6.855 -5.070 -21.039 1.00 96.75 84 THR A O 1
ATOM 684 N N . ILE A 1 85 ? 5.808 -4.883 -19.049 1.00 97.12 85 ILE A N 1
ATOM 685 C CA . ILE A 1 85 ? 6.315 -6.118 -18.452 1.00 97.12 85 ILE A CA 1
ATOM 686 C C . ILE A 1 85 ? 5.713 -7.328 -19.158 1.00 97.12 85 ILE A C 1
ATOM 688 O O . ILE A 1 85 ? 6.455 -8.223 -19.550 1.00 97.12 85 ILE A O 1
ATOM 692 N N . ASP A 1 86 ? 4.409 -7.317 -19.429 1.00 96.75 86 ASP A N 1
ATOM 693 C CA . ASP A 1 86 ? 3.744 -8.398 -20.163 1.00 96.75 86 ASP A CA 1
ATOM 694 C C . ASP A 1 86 ? 4.364 -8.601 -21.541 1.00 96.75 86 ASP A C 1
ATOM 696 O O . ASP A 1 86 ? 4.658 -9.725 -21.947 1.00 96.75 86 ASP A O 1
ATOM 700 N N . LYS A 1 87 ? 4.661 -7.504 -22.248 1.00 97.88 87 LYS A N 1
ATOM 701 C CA . LYS A 1 87 ? 5.353 -7.565 -23.537 1.00 97.88 87 LYS A CA 1
ATOM 702 C C . LYS A 1 87 ? 6.756 -8.164 -23.411 1.00 97.88 87 LYS A C 1
ATOM 704 O O . LYS A 1 87 ? 7.160 -8.928 -24.285 1.00 97.88 87 LYS A O 1
ATOM 709 N N . GLN A 1 88 ? 7.499 -7.819 -22.358 1.00 97.38 88 GLN A N 1
ATOM 710 C CA . GLN A 1 88 ? 8.828 -8.385 -22.106 1.00 97.38 88 GLN A CA 1
ATOM 711 C C . GLN A 1 88 ? 8.773 -9.868 -21.727 1.00 97.38 88 GLN A C 1
ATOM 713 O O . GLN A 1 88 ? 9.647 -10.636 -22.120 1.00 97.38 88 GLN A O 1
ATOM 718 N N . ARG A 1 89 ? 7.752 -10.292 -20.980 1.00 96.50 89 ARG A N 1
ATOM 719 C CA . ARG A 1 89 ? 7.528 -11.706 -20.665 1.00 96.50 89 ARG A CA 1
ATOM 720 C C . ARG A 1 89 ? 7.184 -12.477 -21.939 1.00 96.50 89 ARG A C 1
ATOM 722 O O . ARG A 1 89 ? 7.843 -13.462 -22.254 1.00 96.50 89 ARG A O 1
ATOM 729 N N . ALA A 1 90 ? 6.238 -11.969 -22.730 1.00 97.62 90 ALA A N 1
ATOM 730 C CA . ALA A 1 90 ? 5.783 -12.599 -23.969 1.00 97.62 90 ALA A CA 1
ATOM 731 C C . ALA A 1 90 ? 6.894 -12.761 -25.021 1.00 97.62 90 ALA A C 1
ATOM 733 O O . ALA A 1 90 ? 6.887 -13.726 -25.780 1.00 97.62 90 ALA A O 1
ATOM 734 N N . ASN A 1 91 ? 7.852 -11.831 -25.077 1.00 96.94 91 ASN A N 1
ATOM 735 C CA . ASN A 1 91 ? 8.977 -11.901 -26.011 1.00 96.94 91 ASN A CA 1
ATOM 736 C C . ASN A 1 91 ? 10.259 -12.512 -25.405 1.00 96.94 91 ASN A C 1
ATOM 738 O O . ASN A 1 91 ? 11.304 -12.472 -26.053 1.00 96.94 91 ASN A O 1
ATOM 742 N N . GLY A 1 92 ? 10.198 -13.042 -24.177 1.00 96.12 92 GLY A N 1
ATOM 743 C CA . GLY A 1 92 ? 11.322 -13.702 -23.504 1.00 96.12 92 GLY A CA 1
ATOM 744 C C . GLY A 1 92 ? 12.445 -12.771 -23.033 1.00 96.12 92 GLY A C 1
ATOM 745 O O . GLY A 1 92 ? 13.528 -13.245 -22.705 1.00 96.12 92 GLY A O 1
ATOM 746 N N . SER A 1 93 ? 12.223 -11.453 -22.992 1.00 95.19 93 SER A N 1
ATOM 747 C CA . SER A 1 93 ? 13.227 -10.458 -22.584 1.00 95.19 93 SER A CA 1
ATOM 748 C C . SER A 1 93 ? 13.074 -9.955 -21.146 1.00 95.19 93 SER A C 1
ATOM 750 O O . SER A 1 93 ? 13.660 -8.923 -20.813 1.00 95.19 93 SER A O 1
ATOM 752 N N . PHE A 1 94 ? 12.286 -10.639 -20.312 1.00 96.25 94 PHE A N 1
ATOM 753 C CA . PHE A 1 94 ? 12.042 -10.279 -18.910 1.00 96.25 94 PHE A CA 1
ATOM 754 C C . PHE A 1 94 ? 13.000 -10.976 -17.930 1.00 96.25 94 PHE A C 1
ATOM 756 O O . PHE A 1 94 ? 13.622 -10.313 -17.096 1.00 96.25 94 PHE A O 1
ATOM 763 N N . ASP A 1 95 ? 13.133 -12.299 -18.045 1.00 94.62 95 ASP A N 1
ATOM 764 C CA . ASP A 1 95 ? 13.826 -13.143 -17.069 1.00 94.62 95 ASP A CA 1
ATOM 765 C C . ASP A 1 95 ? 15.266 -12.686 -16.790 1.00 94.62 95 ASP A C 1
ATOM 767 O O . ASP A 1 95 ? 16.059 -12.415 -17.693 1.00 94.62 95 ASP A O 1
ATOM 771 N N . GLY A 1 96 ? 15.613 -12.612 -15.504 1.00 90.19 96 GLY A N 1
ATOM 772 C CA . GLY A 1 96 ? 16.946 -12.266 -15.020 1.00 90.19 96 GLY A CA 1
ATOM 773 C C . GLY A 1 96 ? 17.271 -10.770 -15.026 1.00 90.19 96 GLY A C 1
ATOM 774 O O . GLY A 1 96 ? 18.351 -10.402 -14.564 1.00 90.19 96 GLY A O 1
ATOM 775 N N . ARG A 1 97 ? 16.369 -9.891 -15.484 1.00 94.00 97 ARG A N 1
ATOM 776 C CA . ARG A 1 97 ? 16.664 -8.455 -15.658 1.00 94.00 97 ARG A CA 1
ATOM 777 C C . ARG A 1 97 ? 16.242 -7.541 -14.520 1.00 94.00 97 ARG A C 1
ATOM 779 O O . ARG A 1 97 ? 16.661 -6.384 -14.522 1.00 94.00 97 ARG A O 1
ATOM 786 N N . TYR A 1 98 ? 15.438 -8.032 -13.583 1.00 96.94 98 TYR A N 1
ATOM 787 C CA . TYR A 1 98 ? 14.793 -7.200 -12.571 1.00 96.94 98 TYR A CA 1
ATOM 788 C C . TYR A 1 98 ? 15.208 -7.576 -11.149 1.00 96.94 98 TYR A C 1
ATOM 790 O O . TYR A 1 98 ? 15.327 -8.756 -10.816 1.00 96.94 98 TYR A O 1
ATOM 798 N N . PHE A 1 99 ? 15.419 -6.565 -10.313 1.00 95.31 99 PHE A N 1
ATOM 799 C CA . PHE A 1 99 ? 15.377 -6.720 -8.862 1.00 95.31 99 PHE A CA 1
ATOM 800 C C . PHE A 1 99 ? 13.967 -6.422 -8.362 1.00 95.31 99 PHE A C 1
ATOM 802 O O . PHE A 1 99 ? 13.290 -5.574 -8.937 1.00 95.31 99 PHE A O 1
ATOM 809 N N . TRP A 1 100 ? 13.561 -7.094 -7.288 1.00 96.25 100 TRP A N 1
ATOM 810 C CA . TRP A 1 100 ? 12.472 -6.665 -6.414 1.00 96.25 100 TRP A CA 1
ATOM 811 C C . TRP A 1 100 ? 13.059 -5.856 -5.251 1.00 96.25 100 TRP A C 1
ATOM 813 O O . TRP A 1 100 ? 14.127 -6.217 -4.739 1.00 96.25 100 TRP A O 1
ATOM 823 N N . HIS A 1 101 ? 12.396 -4.772 -4.843 1.00 92.88 101 HIS A N 1
ATOM 824 C CA . HIS A 1 101 ? 12.813 -3.920 -3.728 1.00 92.88 101 HIS A CA 1
ATOM 825 C C . HIS A 1 101 ? 11.636 -3.145 -3.113 1.00 92.88 101 HIS A C 1
ATOM 827 O O . HIS A 1 101 ? 10.600 -2.973 -3.747 1.00 92.88 101 HIS A O 1
ATOM 833 N N . ASN A 1 102 ? 11.803 -2.654 -1.886 1.00 88.44 102 ASN A N 1
ATOM 834 C CA . ASN A 1 102 ? 10.823 -1.875 -1.127 1.00 88.44 102 ASN A CA 1
ATOM 835 C C . ASN A 1 102 ? 11.448 -0.656 -0.412 1.00 88.44 102 ASN A C 1
ATOM 837 O O . ASN A 1 102 ? 10.934 -0.232 0.611 1.00 88.44 102 ASN A O 1
ATOM 841 N N . SER A 1 103 ? 12.569 -0.119 -0.908 1.00 85.81 103 SER A N 1
ATOM 842 C CA . SER A 1 103 ? 13.210 1.100 -0.374 1.00 85.81 103 SER A CA 1
ATOM 843 C C . SER A 1 103 ? 12.727 2.365 -1.096 1.00 85.81 103 SER A C 1
ATOM 845 O O . SER A 1 103 ? 12.258 2.286 -2.232 1.00 85.81 103 SER A O 1
ATOM 847 N N . ASN A 1 104 ? 12.905 3.540 -0.490 1.00 81.94 104 ASN A N 1
ATOM 848 C CA . ASN A 1 104 ? 12.675 4.840 -1.134 1.00 81.94 104 ASN A CA 1
ATOM 849 C C . ASN A 1 104 ? 13.695 5.156 -2.246 1.00 81.94 104 ASN A C 1
ATOM 851 O O . ASN A 1 104 ? 13.359 5.839 -3.216 1.00 81.94 104 ASN A O 1
ATOM 855 N N . VAL A 1 105 ? 14.917 4.629 -2.139 1.00 83.00 105 VAL A N 1
ATOM 856 C CA . VAL A 1 105 ? 16.009 4.813 -3.109 1.00 83.00 105 VAL A CA 1
ATOM 857 C C . VAL A 1 105 ? 16.648 3.489 -3.516 1.00 83.00 105 VAL A C 1
ATOM 859 O O . VAL A 1 105 ? 16.584 2.501 -2.780 1.00 83.00 105 VAL A O 1
ATOM 862 N N . VAL A 1 106 ? 17.296 3.479 -4.683 1.00 84.44 106 VAL A N 1
ATOM 863 C CA . VAL A 1 106 ? 17.995 2.309 -5.228 1.00 84.44 106 VAL A CA 1
ATOM 864 C C . VAL A 1 106 ? 19.426 2.631 -5.650 1.00 84.44 106 VAL A C 1
ATOM 866 O O . VAL A 1 106 ? 19.740 3.751 -6.047 1.00 84.44 106 VAL A O 1
ATOM 869 N N . SER A 1 107 ? 20.269 1.600 -5.656 1.00 82.62 107 SER A N 1
ATOM 870 C CA . SER A 1 107 ? 21.572 1.618 -6.326 1.00 82.62 107 SER A CA 1
ATOM 871 C C . SER A 1 107 ? 21.454 1.003 -7.721 1.00 82.62 107 SER A C 1
ATOM 873 O O . SER A 1 107 ? 20.847 -0.067 -7.882 1.00 82.62 107 SER A O 1
ATOM 875 N N . LEU A 1 108 ? 22.060 1.652 -8.714 1.00 87.00 108 LEU A N 1
ATOM 876 C CA . LEU A 1 108 ? 22.122 1.196 -10.102 1.00 87.00 108 LEU A CA 1
ATOM 877 C C . LEU A 1 108 ? 23.563 1.115 -10.593 1.00 87.00 108 LEU A C 1
ATOM 879 O O . LEU A 1 108 ? 24.394 1.939 -10.230 1.00 87.00 108 LEU A O 1
ATOM 883 N N . GLU A 1 109 ? 23.817 0.188 -11.507 1.00 88.00 109 GLU A N 1
ATOM 884 C CA . GLU A 1 109 ? 25.072 0.108 -12.249 1.00 88.00 109 GLU A CA 1
ATOM 885 C C . GLU A 1 109 ? 24.773 0.231 -13.746 1.00 88.00 109 GLU A C 1
ATOM 887 O O . GLU A 1 109 ? 23.952 -0.519 -14.287 1.00 88.00 109 GLU A O 1
ATOM 892 N N . ASP A 1 110 ? 25.405 1.200 -14.415 1.00 92.69 110 ASP A N 1
ATOM 893 C CA . ASP A 1 110 ? 25.301 1.342 -15.865 1.00 92.69 110 ASP A CA 1
ATOM 894 C C . ASP A 1 110 ? 25.917 0.126 -16.555 1.00 92.69 110 ASP A C 1
ATOM 896 O O . ASP A 1 110 ? 27.080 -0.212 -16.344 1.00 92.69 110 ASP A O 1
ATOM 900 N N . ARG A 1 111 ? 25.145 -0.509 -17.434 1.00 91.00 111 ARG A N 1
ATOM 901 C CA . ARG A 1 111 ? 25.562 -1.731 -18.125 1.00 91.00 111 ARG A CA 1
ATOM 902 C C . ARG A 1 111 ? 26.821 -1.561 -18.981 1.00 91.00 111 ARG A C 1
ATOM 904 O O . ARG A 1 111 ? 27.543 -2.532 -19.189 1.00 91.00 111 ARG A O 1
ATOM 911 N N . SER A 1 112 ? 27.028 -0.377 -19.553 1.00 92.69 112 SER A N 1
ATOM 912 C CA . SER A 1 112 ? 28.071 -0.124 -20.549 1.00 92.69 112 SER A CA 1
ATOM 913 C C . SER A 1 112 ? 29.372 0.369 -19.926 1.00 92.69 112 SER A C 1
ATOM 915 O O . SER A 1 112 ? 30.449 -0.042 -20.353 1.00 92.69 112 SER A O 1
ATOM 917 N N . THR A 1 113 ? 29.281 1.235 -18.918 1.00 94.12 113 THR A N 1
ATOM 918 C CA . THR A 1 113 ? 30.439 1.868 -18.280 1.00 94.12 113 THR A CA 1
ATOM 919 C C . THR A 1 113 ? 30.777 1.269 -16.923 1.00 94.12 113 THR A C 1
ATOM 921 O O . THR A 1 113 ? 31.842 1.579 -16.394 1.00 94.12 113 THR A O 1
ATOM 924 N N . HIS A 1 114 ? 29.893 0.441 -16.353 1.00 90.00 114 HIS A N 1
ATOM 925 C CA . HIS A 1 114 ? 29.957 -0.024 -14.964 1.00 90.00 114 HIS A CA 1
ATOM 926 C C . HIS A 1 114 ? 29.958 1.120 -13.935 1.00 90.00 114 HIS A C 1
ATOM 928 O O . HIS A 1 114 ? 30.347 0.939 -12.781 1.00 90.00 114 HIS A O 1
ATOM 934 N N . GLN A 1 115 ? 29.529 2.323 -14.335 1.00 89.31 115 GLN A N 1
ATOM 935 C CA . GLN A 1 115 ? 29.380 3.439 -13.412 1.00 89.31 115 GLN A CA 1
ATOM 936 C C . GLN A 1 115 ? 28.227 3.161 -12.447 1.00 89.31 115 GLN A C 1
ATOM 938 O O . GLN A 1 115 ? 27.104 2.889 -12.874 1.00 89.31 115 GLN A O 1
ATOM 943 N N . VAL A 1 116 ? 28.502 3.289 -11.152 1.00 85.62 116 VAL A N 1
ATOM 944 C CA . VAL A 1 116 ? 27.509 3.116 -10.091 1.00 85.62 116 VAL A CA 1
ATOM 945 C C . VAL A 1 116 ? 26.851 4.455 -9.754 1.00 85.62 116 VAL A C 1
ATOM 947 O O . VAL A 1 116 ? 27.523 5.482 -9.639 1.00 85.62 116 VAL A O 1
ATOM 950 N N . PHE A 1 117 ? 25.532 4.430 -9.594 1.00 82.81 117 PHE A N 1
ATOM 951 C CA . PHE A 1 117 ? 24.698 5.534 -9.133 1.00 82.81 117 PHE A CA 1
ATOM 952 C C . PHE A 1 117 ? 23.997 5.086 -7.850 1.00 82.81 117 PHE A C 1
ATOM 954 O O . PHE A 1 117 ? 23.178 4.167 -7.882 1.00 82.81 117 PHE A O 1
ATOM 961 N N . GLU A 1 118 ? 24.342 5.714 -6.732 1.00 85.88 118 GLU A N 1
ATOM 962 C CA . GLU A 1 118 ? 23.800 5.406 -5.404 1.00 85.88 118 GLU A CA 1
ATOM 963 C C . GLU A 1 118 ? 22.651 6.353 -5.037 1.00 85.88 118 GLU A C 1
ATOM 965 O O . GLU A 1 118 ? 22.562 7.459 -5.572 1.00 85.88 118 GLU A O 1
ATOM 970 N N . GLU A 1 119 ? 21.787 5.907 -4.118 1.00 82.25 119 GLU A N 1
ATOM 971 C CA . GLU A 1 119 ? 20.679 6.692 -3.544 1.00 82.25 119 GLU A CA 1
ATOM 972 C C . GLU A 1 119 ? 19.760 7.353 -4.591 1.00 82.25 119 GLU A C 1
ATOM 974 O O . GLU A 1 119 ? 19.289 8.480 -4.436 1.00 82.25 119 GLU A O 1
ATOM 979 N N . VAL A 1 120 ? 19.485 6.639 -5.686 1.00 86.50 120 VAL A N 1
ATOM 980 C CA . VAL A 1 120 ? 18.684 7.157 -6.796 1.00 86.50 120 VAL A CA 1
ATOM 981 C C . VAL A 1 120 ? 17.199 6.928 -6.547 1.00 86.50 120 VAL A C 1
ATOM 983 O O . VAL A 1 120 ? 16.754 5.802 -6.326 1.00 86.50 120 VAL A O 1
ATOM 986 N N . GLU A 1 121 ? 16.411 7.987 -6.695 1.00 93.50 121 GLU A N 1
ATOM 987 C CA . GLU A 1 121 ? 14.958 7.896 -6.759 1.00 93.50 121 GLU A CA 1
ATOM 988 C C . GLU A 1 121 ? 14.491 7.665 -8.208 1.00 93.50 121 GLU A C 1
ATOM 990 O O . GLU A 1 121 ? 14.864 8.396 -9.132 1.00 93.50 121 GLU A O 1
ATOM 995 N N . LEU A 1 122 ? 13.664 6.641 -8.434 1.00 97.19 122 LEU A N 1
ATOM 996 C CA . LEU A 1 122 ? 13.149 6.314 -9.767 1.00 97.19 122 LEU A CA 1
ATOM 997 C C . LEU A 1 122 ? 11.726 6.820 -9.947 1.00 97.19 122 LEU A C 1
ATOM 999 O O . LEU A 1 122 ? 10.931 6.787 -9.015 1.00 97.19 122 LEU A O 1
ATOM 1003 N N . SER A 1 123 ? 11.360 7.209 -11.172 1.00 98.00 123 SER A N 1
ATOM 1004 C CA . SER A 1 123 ? 9.959 7.525 -11.484 1.00 98.00 123 SER A CA 1
ATOM 1005 C C . SER A 1 123 ? 9.161 6.286 -11.897 1.00 98.00 123 SER A C 1
ATOM 1007 O O . SER A 1 123 ? 9.683 5.373 -12.544 1.00 98.00 123 SER A O 1
ATOM 1009 N N . LEU A 1 124 ? 7.868 6.298 -11.588 1.00 97.62 124 LEU A N 1
ATOM 1010 C CA . LEU A 1 124 ? 6.926 5.223 -11.875 1.00 97.62 124 LEU A CA 1
ATOM 1011 C C . LEU A 1 124 ? 6.712 5.060 -13.385 1.00 97.62 124 LEU A C 1
ATOM 1013 O O . LEU A 1 124 ? 6.599 6.034 -14.137 1.00 97.62 124 LEU A O 1
ATOM 1017 N N . CYS A 1 125 ? 6.623 3.812 -13.845 1.00 98.06 125 CYS A N 1
ATOM 1018 C CA . CYS A 1 125 ? 6.237 3.497 -15.214 1.00 98.06 125 CYS A CA 1
ATOM 1019 C C . CYS A 1 125 ? 4.823 4.021 -15.526 1.00 98.06 125 CYS A C 1
ATOM 1021 O O . CYS A 1 125 ? 3.867 3.718 -14.814 1.00 98.06 125 CYS A O 1
ATOM 1023 N N . GLY A 1 126 ? 4.660 4.737 -16.645 1.00 95.56 126 GLY A N 1
ATOM 1024 C CA . GLY A 1 126 ? 3.362 5.292 -17.055 1.00 95.56 126 GLY A CA 1
ATOM 1025 C C . GLY A 1 126 ? 2.264 4.238 -17.252 1.00 95.56 126 GLY A C 1
ATOM 1026 O O . GLY A 1 126 ? 1.119 4.488 -16.886 1.00 95.56 126 GLY A O 1
ATOM 1027 N N . ASN A 1 127 ? 2.620 3.045 -17.744 1.00 95.88 127 ASN A N 1
ATOM 1028 C CA . ASN A 1 127 ? 1.677 1.931 -17.887 1.00 95.88 127 ASN A CA 1
ATOM 1029 C C . ASN A 1 127 ? 1.236 1.384 -16.524 1.00 95.88 127 ASN A C 1
ATOM 1031 O O . ASN A 1 127 ? 0.064 1.073 -16.354 1.00 95.88 127 ASN A O 1
ATOM 1035 N N . CYS A 1 128 ? 2.143 1.314 -15.540 1.00 94.56 128 CYS A N 1
ATOM 1036 C CA . CYS A 1 128 ? 1.765 0.956 -14.171 1.00 94.56 128 CYS A CA 1
ATOM 1037 C C . CYS A 1 128 ? 0.817 2.000 -13.579 1.00 94.56 128 CYS A C 1
ATOM 1039 O O . CYS A 1 128 ? -0.223 1.629 -13.047 1.00 94.56 128 CYS A O 1
ATOM 1041 N N . ARG A 1 129 ? 1.136 3.293 -13.731 1.00 92.19 129 ARG A N 1
ATOM 1042 C CA . ARG A 1 129 ? 0.289 4.386 -13.234 1.00 92.19 129 ARG A CA 1
ATOM 1043 C C . ARG A 1 129 ? -1.133 4.302 -13.791 1.00 92.19 129 ARG A C 1
ATOM 1045 O O . ARG A 1 129 ? -2.091 4.434 -13.044 1.00 92.19 129 ARG A O 1
ATOM 1052 N N . GLN A 1 130 ? -1.269 4.064 -15.096 1.00 88.25 130 GLN A N 1
ATOM 1053 C CA . GLN A 1 130 ? -2.577 3.953 -15.741 1.00 88.25 130 GLN A CA 1
ATOM 1054 C C . GLN A 1 130 ? -3.340 2.693 -15.311 1.00 88.25 130 GLN A C 1
ATOM 1056 O O . GLN A 1 130 ? -4.533 2.776 -15.043 1.00 88.25 130 GLN A O 1
ATOM 1061 N N . GLN A 1 131 ? -2.669 1.540 -15.263 1.00 85.38 131 GLN A N 1
ATOM 1062 C CA . GLN A 1 131 ? -3.309 0.249 -14.999 1.00 85.38 131 GLN A CA 1
ATOM 1063 C C . GLN A 1 131 ? -3.733 0.083 -13.536 1.00 85.38 131 GLN A C 1
ATOM 1065 O O . GLN A 1 131 ? -4.826 -0.411 -13.288 1.00 85.38 131 GLN A O 1
ATOM 1070 N N . ALA A 1 132 ? -2.894 0.509 -12.590 1.00 82.88 132 ALA A N 1
ATOM 1071 C CA . ALA A 1 132 ? -3.188 0.436 -11.157 1.00 82.88 132 ALA A CA 1
ATOM 1072 C C . ALA A 1 132 ? -3.987 1.652 -10.645 1.00 82.88 132 ALA A C 1
ATOM 1074 O O . ALA A 1 132 ? -4.356 1.696 -9.480 1.00 82.88 132 ALA A O 1
ATOM 1075 N N . GLY A 1 133 ? -4.242 2.656 -11.495 1.00 85.44 133 GLY A N 1
ATOM 1076 C CA . GLY A 1 133 ? -5.001 3.850 -11.114 1.00 85.44 133 GLY A CA 1
ATOM 1077 C C . GLY A 1 133 ? -4.296 4.769 -10.110 1.00 85.44 133 GLY A C 1
ATOM 1078 O O . GLY A 1 133 ? -4.966 5.581 -9.483 1.00 85.44 133 GLY A O 1
ATOM 1079 N N . VAL A 1 134 ? -2.969 4.667 -9.976 1.00 84.00 134 VAL A N 1
ATOM 1080 C CA . VAL A 1 134 ? -2.179 5.418 -8.985 1.00 84.00 134 VAL A CA 1
ATOM 1081 C C . VAL A 1 134 ? -2.199 6.919 -9.277 1.00 84.00 134 VAL A C 1
ATOM 1083 O O . VAL A 1 134 ? -1.809 7.354 -10.368 1.00 84.00 134 VAL A O 1
ATOM 1086 N N . GLN A 1 135 ? -2.582 7.713 -8.278 1.00 82.50 135 GLN A N 1
ATOM 1087 C CA . GLN A 1 135 ? -2.525 9.181 -8.305 1.00 82.50 135 GLN A CA 1
ATOM 1088 C C . GLN A 1 135 ? -1.654 9.768 -7.185 1.00 82.50 135 GLN A C 1
ATOM 1090 O O . GLN A 1 135 ? -1.229 10.917 -7.276 1.00 82.50 135 GLN A O 1
ATOM 1095 N N . GLU A 1 136 ? -1.370 8.974 -6.159 1.00 84.81 136 GLU A N 1
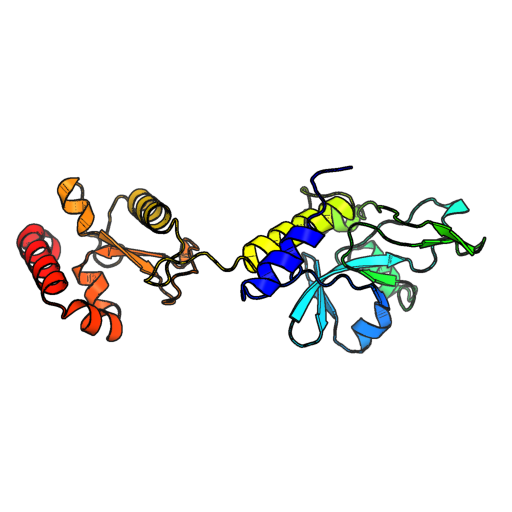ATOM 1096 C CA . GLU A 1 136 ? -0.808 9.381 -4.876 1.00 84.81 136 GLU A CA 1
ATOM 1097 C C . GLU A 1 136 ? 0.720 9.501 -4.923 1.00 84.81 136 GLU A C 1
ATOM 1099 O O . GLU A 1 136 ? 1.297 10.344 -4.242 1.00 84.81 136 GLU A O 1
ATOM 1104 N N . PHE A 1 137 ? 1.385 8.706 -5.769 1.00 89.00 137 PHE A N 1
ATOM 1105 C CA . PHE A 1 137 ? 2.837 8.738 -5.924 1.00 89.00 137 PHE A CA 1
ATOM 1106 C C . PHE A 1 137 ? 3.281 8.617 -7.379 1.00 89.00 137 PHE A C 1
ATOM 1108 O O . PHE A 1 137 ? 2.620 8.038 -8.244 1.00 89.00 137 PHE A O 1
ATOM 1115 N N . THR A 1 138 ? 4.466 9.157 -7.658 1.00 93.69 138 THR A N 1
ATOM 1116 C CA . THR A 1 138 ? 5.108 9.041 -8.976 1.00 93.69 138 THR A CA 1
ATOM 1117 C C . THR A 1 138 ? 6.570 8.621 -8.898 1.00 93.69 138 THR A C 1
ATOM 1119 O O . THR A 1 138 ? 7.211 8.470 -9.941 1.00 93.69 138 THR A O 1
ATOM 1122 N N . THR A 1 139 ? 7.085 8.394 -7.692 1.00 96.62 139 THR A N 1
ATOM 1123 C CA . THR A 1 139 ? 8.483 8.073 -7.417 1.00 96.62 139 THR A CA 1
ATOM 1124 C C . THR A 1 139 ? 8.610 6.931 -6.408 1.00 96.62 139 THR A C 1
ATOM 1126 O O . THR A 1 139 ? 7.627 6.570 -5.758 1.00 96.62 139 THR A O 1
ATOM 1129 N N . THR A 1 140 ? 9.802 6.341 -6.289 1.00 91.12 140 THR A N 1
ATOM 1130 C CA . THR A 1 140 ? 10.085 5.317 -5.271 1.00 91.12 140 THR A CA 1
ATOM 1131 C C . THR A 1 140 ? 9.993 5.871 -3.850 1.00 91.12 140 THR A C 1
ATOM 1133 O O . THR A 1 140 ? 9.541 5.140 -2.976 1.00 91.12 140 THR A O 1
ATOM 1136 N N . GLY A 1 141 ? 10.322 7.150 -3.622 1.00 87.62 141 GLY A N 1
ATOM 1137 C CA . GLY A 1 141 ? 10.113 7.815 -2.335 1.00 87.62 141 GLY A CA 1
ATOM 1138 C C . GLY A 1 141 ? 8.637 7.910 -1.972 1.00 87.62 141 GLY A C 1
ATOM 1139 O O . GLY A 1 141 ? 8.236 7.390 -0.941 1.00 87.62 141 GLY A O 1
ATOM 1140 N N . GLY A 1 142 ? 7.796 8.429 -2.872 1.00 87.06 142 GLY A N 1
ATOM 1141 C CA . GLY A 1 142 ? 6.352 8.487 -2.617 1.00 87.06 142 GLY A CA 1
ATOM 1142 C C . GLY A 1 142 ? 5.699 7.105 -2.458 1.00 87.06 142 GLY A C 1
ATOM 1143 O O . GLY A 1 142 ? 4.790 6.948 -1.653 1.00 87.06 142 GLY A O 1
ATOM 1144 N N . PHE A 1 143 ? 6.170 6.088 -3.194 1.00 91.06 143 PHE A N 1
ATOM 1145 C CA . PHE A 1 143 ? 5.734 4.699 -2.987 1.00 91.06 143 PHE A CA 1
ATOM 1146 C C . PHE A 1 143 ? 6.112 4.188 -1.592 1.00 91.06 143 PHE A C 1
ATOM 1148 O O . PHE A 1 143 ? 5.300 3.544 -0.933 1.00 91.06 143 PHE A O 1
ATOM 1155 N N . PHE A 1 144 ? 7.348 4.454 -1.163 1.00 86.31 144 PHE A N 1
ATOM 1156 C CA . PHE A 1 144 ? 7.842 4.056 0.149 1.00 86.31 144 PHE A CA 1
ATOM 1157 C C . PHE A 1 144 ? 7.055 4.731 1.265 1.00 86.31 144 PHE A C 1
ATOM 1159 O O . PHE A 1 144 ? 6.612 4.034 2.165 1.00 86.31 144 PHE A O 1
ATOM 1166 N N . ASP A 1 145 ? 6.830 6.042 1.179 1.00 81.19 145 ASP A N 1
ATOM 1167 C CA . ASP A 1 145 ? 6.109 6.800 2.203 1.00 81.19 145 ASP A CA 1
ATOM 1168 C C . ASP A 1 145 ? 4.676 6.281 2.375 1.00 81.19 145 ASP A C 1
ATOM 1170 O O . ASP A 1 145 ? 4.247 6.032 3.497 1.00 81.19 145 ASP A O 1
ATOM 1174 N N . LEU A 1 146 ? 3.960 6.022 1.275 1.00 80.94 146 LEU A N 1
ATOM 1175 C CA . LEU A 1 146 ? 2.599 5.479 1.338 1.00 80.94 146 LEU A CA 1
ATOM 1176 C C . LEU A 1 146 ? 2.561 4.061 1.901 1.00 80.94 146 LEU A C 1
ATOM 1178 O O . LEU A 1 146 ? 1.728 3.768 2.751 1.00 80.94 146 LEU A O 1
ATOM 1182 N N . ASN A 1 147 ? 3.475 3.187 1.476 1.00 77.38 147 ASN A N 1
ATOM 1183 C CA . ASN A 1 147 ? 3.545 1.842 2.044 1.00 77.38 147 ASN A CA 1
ATOM 1184 C C . ASN A 1 147 ? 3.982 1.867 3.509 1.00 77.38 147 ASN A C 1
ATOM 1186 O O . ASN A 1 147 ? 3.521 1.042 4.285 1.00 77.38 147 ASN A O 1
ATOM 1190 N N . TYR A 1 148 ? 4.858 2.794 3.894 1.00 69.94 148 TYR A N 1
ATOM 1191 C CA . TYR A 1 148 ? 5.273 2.984 5.277 1.00 69.94 148 TYR A CA 1
ATOM 1192 C C . TYR A 1 148 ? 4.097 3.475 6.122 1.00 69.94 148 TYR A C 1
ATOM 1194 O O . TYR A 1 148 ? 3.891 2.971 7.220 1.00 69.94 148 TYR A O 1
ATOM 1202 N N . GLU A 1 149 ? 3.288 4.413 5.626 1.00 64.44 149 GLU A N 1
ATOM 1203 C CA . GLU A 1 149 ? 2.054 4.850 6.285 1.00 64.44 149 GLU A CA 1
ATOM 1204 C C . GLU A 1 149 ? 1.019 3.717 6.374 1.00 64.44 149 GLU A C 1
ATOM 1206 O O . GLU A 1 149 ? 0.429 3.518 7.436 1.00 64.44 149 GLU A O 1
ATOM 1211 N N . GLU A 1 150 ? 0.826 2.922 5.318 1.00 63.41 150 GLU A N 1
ATOM 1212 C CA . GLU A 1 150 ? -0.033 1.728 5.335 1.00 63.41 150 GLU A CA 1
ATOM 1213 C C . GLU A 1 150 ? 0.476 0.688 6.346 1.00 63.41 150 GLU A C 1
ATOM 1215 O O . GLU A 1 150 ? -0.270 0.246 7.215 1.00 63.41 150 GLU A O 1
ATOM 1220 N N . GLU A 1 151 ? 1.762 0.337 6.315 1.00 60.75 151 GLU A N 1
ATOM 1221 C CA . GLU A 1 151 ? 2.359 -0.600 7.269 1.00 60.75 151 GLU A CA 1
ATOM 1222 C C . GLU A 1 151 ? 2.343 -0.042 8.693 1.00 60.75 151 GLU A C 1
ATOM 1224 O O . GLU A 1 151 ? 2.118 -0.805 9.621 1.00 60.75 151 GLU A O 1
ATOM 1229 N N . THR A 1 152 ? 2.516 1.262 8.905 1.00 51.81 152 THR A N 1
ATOM 1230 C CA . THR A 1 152 ? 2.448 1.881 10.240 1.00 51.81 152 THR A CA 1
ATOM 1231 C C . THR A 1 152 ? 1.010 1.979 10.741 1.00 51.81 152 THR A C 1
ATOM 1233 O O . THR A 1 152 ? 0.770 1.863 11.936 1.00 51.81 152 THR A O 1
ATOM 1236 N N . THR A 1 153 ? 0.025 2.165 9.864 1.00 51.78 153 THR A N 1
ATOM 1237 C CA . THR A 1 153 ? -1.396 2.140 10.253 1.00 51.78 153 THR A CA 1
ATOM 1238 C C . THR A 1 153 ? -1.897 0.718 10.512 1.00 51.78 153 THR A C 1
ATOM 1240 O O . THR A 1 153 ? -2.779 0.538 11.350 1.00 51.78 153 THR A O 1
ATOM 1243 N N . LEU A 1 154 ? -1.309 -0.291 9.859 1.00 49.31 154 LEU A N 1
ATOM 1244 C CA . LEU A 1 154 ? -1.584 -1.715 10.086 1.00 49.31 154 LEU A CA 1
ATOM 1245 C C . LEU A 1 154 ? -0.796 -2.305 11.273 1.00 49.31 154 LEU A C 1
ATOM 1247 O O . LEU A 1 154 ? -1.330 -3.160 11.976 1.00 49.31 154 LEU A O 1
ATOM 1251 N N . ASN A 1 155 ? 0.438 -1.841 11.506 1.00 41.72 155 ASN A N 1
ATOM 1252 C CA . ASN A 1 155 ? 1.334 -2.231 12.608 1.00 41.72 155 ASN A CA 1
ATOM 1253 C C . ASN A 1 155 ? 1.329 -1.231 13.769 1.00 41.72 155 ASN A C 1
ATOM 1255 O O . ASN A 1 155 ? 2.187 -1.308 14.649 1.00 41.72 155 ASN A O 1
ATOM 1259 N N . GLN A 1 156 ? 0.397 -0.279 13.802 1.00 37.59 156 GLN A N 1
ATOM 1260 C CA . GLN A 1 156 ? 0.115 0.393 15.057 1.00 37.59 156 GLN A CA 1
ATOM 1261 C C . GLN A 1 156 ? -0.375 -0.702 15.997 1.00 37.59 156 GLN A C 1
ATOM 1263 O O . GLN A 1 156 ? -1.457 -1.256 15.790 1.00 37.59 156 GLN A O 1
ATOM 1268 N N . ASP A 1 157 ? 0.410 -0.993 17.037 1.00 42.16 157 ASP A N 1
ATOM 1269 C CA . ASP A 1 157 ? -0.159 -1.382 18.318 1.00 42.16 157 ASP A CA 1
ATOM 1270 C C . ASP A 1 157 ? -1.282 -0.387 18.564 1.00 42.16 157 ASP A C 1
ATOM 1272 O O . ASP A 1 157 ? -1.055 0.785 18.876 1.00 42.16 157 ASP A O 1
ATOM 1276 N N . VAL A 1 158 ? -2.507 -0.811 18.265 1.00 45.03 158 VAL A N 1
ATOM 1277 C CA . VAL A 1 158 ? -3.655 0.050 18.438 1.00 45.03 158 VAL A CA 1
ATOM 1278 C C . VAL A 1 158 ? -3.704 0.276 19.931 1.00 45.03 158 VAL A C 1
ATOM 1280 O O . VAL A 1 158 ? -4.001 -0.661 20.669 1.00 45.03 158 VAL A O 1
ATOM 1283 N N . GLU A 1 159 ? -3.343 1.479 20.386 1.00 43.09 159 GLU A N 1
ATOM 1284 C CA . GLU A 1 159 ? -3.454 1.805 21.799 1.00 43.09 159 GLU A CA 1
ATOM 1285 C C . GLU A 1 159 ? -4.904 1.517 22.185 1.00 43.09 159 GLU A C 1
ATOM 1287 O O . GLU A 1 159 ? -5.858 2.120 21.668 1.00 43.09 159 GLU A O 1
ATOM 1292 N N . VAL A 1 160 ? -5.060 0.497 23.023 1.00 40.97 160 VAL A N 1
ATOM 1293 C CA . VAL A 1 160 ? -6.353 0.048 23.494 1.00 40.97 160 VAL A CA 1
ATOM 1294 C C . VAL A 1 160 ? -6.557 0.497 24.924 1.00 40.97 160 VAL A C 1
ATOM 1296 O O . VAL A 1 160 ? -5.630 0.547 25.732 1.00 40.97 160 VAL A O 1
ATOM 1299 N N . 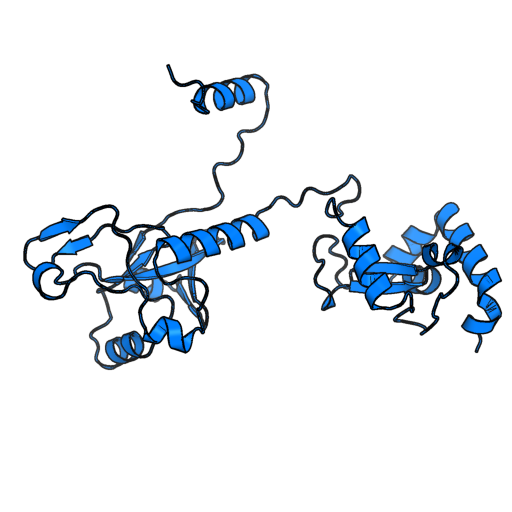ASP A 1 161 ? -7.799 0.811 25.261 1.00 52.19 161 ASP A N 1
ATOM 1300 C CA . ASP A 1 161 ? -8.186 0.973 26.649 1.00 52.19 161 ASP A CA 1
ATOM 1301 C C . ASP A 1 161 ? -8.073 -0.359 27.422 1.00 52.19 161 ASP A C 1
ATOM 1303 O O . ASP A 1 161 ? -7.853 -1.438 26.865 1.00 52.19 161 ASP A O 1
ATOM 1307 N N . LEU A 1 162 ? -8.298 -0.301 28.737 1.00 36.53 162 LEU A N 1
ATOM 1308 C CA . LEU A 1 162 ? -8.341 -1.473 29.628 1.00 36.53 162 LEU A CA 1
ATOM 1309 C C . LEU A 1 162 ? -9.342 -2.565 29.188 1.00 36.53 162 LEU A C 1
ATOM 1311 O O . LEU A 1 162 ? -9.338 -3.663 29.744 1.00 36.53 162 LEU A O 1
ATOM 1315 N N . PHE A 1 163 ? -10.226 -2.276 28.231 1.00 54.06 163 PHE A N 1
ATOM 1316 C CA . PHE A 1 163 ? -11.250 -3.177 27.721 1.00 54.06 163 PHE A CA 1
ATOM 1317 C C . PHE A 1 163 ? -10.968 -3.662 26.291 1.00 54.06 163 PHE A C 1
ATOM 1319 O O . PHE A 1 163 ? -11.807 -4.388 25.741 1.00 54.06 163 PHE A O 1
ATOM 1326 N N . GLY A 1 164 ? -9.813 -3.331 25.707 1.00 47.34 164 GLY A N 1
ATOM 1327 C CA . GLY A 1 164 ? -9.399 -3.781 24.379 1.00 47.34 164 GLY A CA 1
ATOM 1328 C C . GLY A 1 164 ? -10.048 -3.013 23.223 1.00 47.34 164 GLY A C 1
ATOM 1329 O O . GLY A 1 164 ? -10.117 -3.552 22.122 1.00 47.34 164 GLY A O 1
ATOM 1330 N N . TYR A 1 165 ? -10.589 -1.814 23.464 1.00 58.38 165 TYR A N 1
ATOM 1331 C CA . TYR A 1 165 ? -11.076 -0.924 22.405 1.00 58.38 165 TYR A CA 1
ATOM 1332 C C . TYR A 1 165 ? -10.024 0.103 22.031 1.00 58.38 165 TYR A C 1
ATOM 1334 O O . TYR A 1 165 ? -9.330 0.602 22.905 1.00 58.38 165 TYR A O 1
ATOM 1342 N N . VAL A 1 166 ? -9.994 0.505 20.763 1.00 64.38 166 VAL A N 1
ATOM 1343 C CA . VAL A 1 166 ? -9.170 1.626 20.289 1.00 64.38 166 VAL A CA 1
ATOM 1344 C C . VAL A 1 166 ? -9.421 2.886 21.140 1.00 64.38 166 VAL A C 1
ATOM 1346 O O . VAL A 1 166 ? -10.576 3.171 21.466 1.00 64.38 166 VAL A O 1
ATOM 1349 N N . LEU A 1 167 ? -8.392 3.664 21.510 1.00 65.56 167 LEU A N 1
ATOM 1350 C CA . LEU A 1 167 ? -8.553 4.819 22.424 1.00 65.56 167 LEU A CA 1
ATOM 1351 C C . LEU A 1 167 ? -9.632 5.832 21.992 1.00 65.56 167 LEU A C 1
ATOM 1353 O O . LEU A 1 167 ? -10.242 6.505 22.823 1.00 65.56 167 LEU A O 1
ATOM 1357 N N . ASN A 1 168 ? -9.900 5.957 20.690 1.00 70.75 168 ASN A N 1
ATOM 1358 C CA . ASN A 1 168 ? -10.934 6.838 20.143 1.00 70.75 168 ASN A CA 1
ATOM 1359 C C . ASN A 1 168 ? -12.299 6.148 19.922 1.00 70.75 168 ASN A C 1
ATOM 1361 O O . ASN A 1 168 ? -13.173 6.731 19.270 1.00 70.75 168 ASN A O 1
ATOM 1365 N N . TRP A 1 169 ? -12.526 4.956 20.485 1.00 77.88 169 TRP A N 1
ATOM 1366 C CA . TRP A 1 169 ? -13.740 4.153 20.294 1.00 77.88 169 TRP A CA 1
ATOM 1367 C C . TRP A 1 169 ? -15.027 4.918 20.595 1.00 77.88 169 TRP A C 1
ATOM 1369 O O . TRP A 1 169 ? -15.982 4.843 19.822 1.00 77.88 169 TRP A O 1
ATOM 1379 N N . GLU A 1 170 ? -15.061 5.727 21.658 1.00 75.19 170 GLU A N 1
ATOM 1380 C CA . GLU A 1 170 ? -16.248 6.527 21.979 1.00 75.19 170 GLU A CA 1
ATOM 1381 C C . GLU A 1 170 ? -16.654 7.462 20.828 1.00 75.19 170 GLU A C 1
ATOM 1383 O O . GLU A 1 170 ? -17.847 7.652 20.569 1.00 75.19 170 GLU A O 1
ATOM 1388 N N . LYS A 1 171 ? -15.674 8.025 20.104 1.00 71.56 171 LYS A N 1
ATOM 1389 C CA . LYS A 1 171 ? -15.924 8.882 18.936 1.00 71.56 171 LYS A CA 1
ATOM 1390 C C . LYS A 1 171 ? -16.458 8.058 17.766 1.00 71.56 171 LYS A C 1
ATOM 1392 O O . LYS A 1 171 ? -17.455 8.464 17.173 1.00 71.56 171 LYS A O 1
ATOM 1397 N N . ILE A 1 172 ? -15.844 6.907 17.484 1.00 73.50 172 ILE A N 1
ATOM 1398 C CA . ILE A 1 172 ? -16.240 5.995 16.397 1.00 73.50 172 ILE A CA 1
ATOM 1399 C C . ILE A 1 172 ? -17.664 5.477 16.622 1.00 73.50 172 ILE A C 1
ATOM 1401 O O . ILE A 1 172 ? -18.537 5.661 15.774 1.00 73.50 172 ILE A O 1
ATOM 1405 N N . SER A 1 173 ? -17.937 4.911 17.801 1.00 84.44 173 SER A N 1
ATOM 1406 C CA . SER A 1 173 ? -19.261 4.404 18.166 1.00 84.44 173 SER A CA 1
ATOM 1407 C C . SER A 1 173 ? -20.326 5.498 18.090 1.00 84.44 173 SER A C 1
ATOM 1409 O O . SER A 1 173 ? -21.431 5.266 17.592 1.00 84.44 173 SER A O 1
ATOM 1411 N N . ARG A 1 174 ? -20.025 6.710 18.575 1.00 82.75 174 ARG A N 1
ATOM 1412 C CA . ARG A 1 174 ? -20.975 7.828 18.513 1.00 82.75 174 ARG A CA 1
ATOM 1413 C C . ARG A 1 174 ? -21.248 8.264 17.076 1.00 82.75 174 ARG A C 1
ATOM 1415 O O . ARG A 1 174 ? -22.415 8.454 16.745 1.00 82.75 174 ARG A O 1
ATOM 1422 N N . ALA A 1 175 ? -20.215 8.392 16.245 1.00 79.38 175 ALA A N 1
ATOM 1423 C CA . ALA A 1 175 ? -20.363 8.760 14.839 1.00 79.38 175 ALA A CA 1
ATOM 1424 C C . ALA A 1 175 ? -21.199 7.721 14.077 1.00 79.38 175 ALA A C 1
ATOM 1426 O O . ALA A 1 175 ? -22.137 8.092 13.374 1.00 79.38 175 ALA A O 1
ATOM 1427 N N . TYR A 1 176 ? -20.942 6.426 14.293 1.00 84.94 176 TYR A N 1
ATOM 1428 C CA . TYR A 1 176 ? -21.720 5.355 13.668 1.00 84.94 176 TYR A CA 1
ATOM 1429 C C . TYR A 1 176 ? -23.196 5.390 14.101 1.00 84.94 176 TYR A C 1
ATOM 1431 O O . TYR A 1 176 ? -24.092 5.380 13.260 1.00 84.94 176 TYR A O 1
ATOM 1439 N N . ARG A 1 177 ? -23.480 5.526 15.406 1.00 93.81 177 ARG A N 1
ATOM 1440 C CA . ARG A 1 177 ? -24.864 5.648 15.908 1.00 93.81 177 ARG A CA 1
ATOM 1441 C C . ARG A 1 177 ? -25.572 6.902 15.392 1.00 93.81 177 ARG A C 1
ATOM 1443 O O . ARG A 1 177 ? -26.767 6.848 15.120 1.00 93.81 177 ARG A O 1
ATOM 1450 N N . GLN A 1 178 ? -24.854 8.016 15.237 1.00 87.69 178 GLN A N 1
ATOM 1451 C CA . GLN A 1 178 ? -25.387 9.238 14.626 1.00 87.69 178 GLN A CA 1
ATOM 1452 C C . GLN A 1 178 ? -25.728 9.036 13.149 1.00 87.69 178 GLN A C 1
ATOM 1454 O O . GLN A 1 178 ? -26.809 9.440 12.737 1.00 87.69 178 GLN A O 1
ATOM 1459 N N . ALA A 1 179 ? -24.856 8.376 12.382 1.00 86.38 179 ALA A N 1
ATOM 1460 C CA . ALA A 1 179 ? -25.096 8.067 10.972 1.00 86.38 179 ALA A CA 1
ATOM 1461 C C . ALA A 1 179 ? -26.304 7.136 10.762 1.00 86.38 179 ALA A C 1
ATOM 1463 O O . ALA A 1 179 ? -26.938 7.177 9.714 1.00 86.38 179 ALA A O 1
ATOM 1464 N N . LYS A 1 180 ? -26.641 6.319 11.767 1.00 94.50 180 LYS A N 1
ATOM 1465 C CA . LYS A 1 180 ? -27.846 5.473 11.801 1.00 94.50 180 LYS A CA 1
ATOM 1466 C C . LYS A 1 180 ? -29.039 6.132 12.493 1.00 94.50 180 LYS A C 1
ATOM 1468 O O . LYS A 1 180 ? -30.022 5.460 12.794 1.00 94.50 180 LYS A O 1
ATOM 1473 N N . GLU A 1 181 ? -28.939 7.423 12.805 1.00 95.44 181 GLU A N 1
ATOM 1474 C CA . GLU A 1 181 ? -29.980 8.208 13.478 1.00 95.44 181 GLU A CA 1
ATOM 1475 C C . GLU A 1 181 ? -30.488 7.572 14.784 1.00 95.44 181 GLU A C 1
ATOM 1477 O O . GLU A 1 181 ? -31.648 7.734 15.158 1.00 95.44 181 GLU A O 1
ATOM 1482 N N . TYR A 1 182 ? -29.610 6.851 15.495 1.00 95.50 182 TYR A N 1
ATOM 1483 C CA . TYR A 1 182 ? -29.939 6.078 16.699 1.00 95.50 182 TYR A CA 1
ATOM 1484 C C . TYR A 1 182 ? -31.077 5.063 16.483 1.00 95.50 182 TYR A C 1
ATOM 1486 O O . TYR A 1 182 ? -31.886 4.818 17.381 1.00 95.50 182 TYR A O 1
ATOM 1494 N N . THR A 1 183 ? -31.116 4.460 15.296 1.00 96.88 183 THR A N 1
ATOM 1495 C CA . THR A 1 183 ? -32.051 3.395 14.925 1.00 96.88 183 THR A CA 1
ATOM 1496 C C . THR A 1 183 ? -31.411 2.032 15.149 1.00 96.88 183 THR A C 1
ATOM 1498 O O . THR A 1 183 ? -30.286 1.784 14.713 1.00 96.88 183 THR A O 1
ATOM 1501 N N . CYS A 1 184 ? -32.113 1.137 15.844 1.00 97.44 184 CYS A N 1
ATOM 1502 C CA . CYS A 1 184 ? -31.693 -0.251 15.987 1.00 97.44 184 CYS A CA 1
ATOM 1503 C C . CYS A 1 184 ? -31.795 -0.962 14.631 1.00 97.44 184 CYS A C 1
ATOM 1505 O O . CYS A 1 184 ? -32.887 -1.153 14.108 1.00 97.44 184 CYS A O 1
ATOM 1507 N N . GLU A 1 185 ? -30.671 -1.420 14.091 1.00 96.31 185 GLU A N 1
ATOM 1508 C CA . GLU A 1 185 ? -30.583 -2.153 12.822 1.00 96.31 185 GLU A CA 1
ATOM 1509 C C . GLU A 1 185 ? -31.085 -3.610 12.930 1.00 96.31 185 GLU A C 1
ATOM 1511 O O . GLU A 1 185 ? -31.019 -4.346 11.952 1.00 96.31 185 GLU A O 1
ATOM 1516 N N . SER A 1 186 ? -31.556 -4.046 14.107 1.00 95.69 186 SER A N 1
ATOM 1517 C CA . SER A 1 186 ? -32.177 -5.365 14.322 1.00 95.69 186 SER A CA 1
ATOM 1518 C C . SER A 1 186 ? -33.705 -5.270 14.415 1.00 95.69 186 SER A C 1
ATOM 1520 O O . SER A 1 186 ? -34.399 -5.923 13.645 1.00 95.69 186 SER A O 1
ATOM 1522 N N . CYS A 1 187 ? -34.239 -4.426 15.306 1.00 94.62 187 CYS A N 1
ATOM 1523 C CA . CYS A 1 187 ? -35.690 -4.301 15.513 1.00 94.62 187 CYS A CA 1
ATOM 1524 C C . CYS A 1 187 ? -36.328 -3.050 14.890 1.00 94.62 187 CYS A C 1
ATOM 1526 O O . CYS A 1 187 ? -37.535 -2.873 14.994 1.00 94.62 187 CYS A O 1
ATOM 1528 N N . GLY A 1 188 ? -35.546 -2.145 14.295 1.00 95.31 188 GLY A N 1
ATOM 1529 C CA . GLY A 1 188 ? -36.052 -0.920 13.666 1.00 95.31 188 GLY A CA 1
ATOM 1530 C C . GLY A 1 188 ? -36.428 0.213 14.629 1.00 95.31 188 GLY A C 1
ATOM 1531 O O . GLY A 1 188 ? -36.734 1.310 14.172 1.00 95.31 188 GLY A O 1
ATOM 1532 N N . LEU A 1 189 ? -36.375 0.004 15.952 1.00 95.75 189 LEU A N 1
ATOM 1533 C CA . LEU A 1 189 ? -36.695 1.052 16.927 1.00 95.75 189 LEU A CA 1
ATOM 1534 C C . LEU A 1 189 ? -35.738 2.247 16.801 1.00 95.75 189 LEU A C 1
ATOM 1536 O O . LEU A 1 189 ? -34.530 2.096 16.998 1.00 95.75 189 LEU A O 1
ATOM 1540 N N . GLN A 1 190 ? -36.287 3.440 16.569 1.00 96.88 190 GLN A N 1
ATOM 1541 C CA . GLN A 1 190 ? -35.540 4.698 16.547 1.00 96.88 190 GLN A CA 1
ATOM 1542 C C . GLN A 1 190 ? -35.678 5.471 17.864 1.00 96.88 190 GLN A C 1
ATOM 1544 O O . GLN A 1 190 ? -36.784 5.717 18.346 1.00 96.88 190 GLN A O 1
ATOM 1549 N N . ILE A 1 191 ? -34.548 5.909 18.429 1.00 95.44 191 ILE A N 1
ATOM 1550 C CA . ILE A 1 191 ? -34.513 6.711 19.660 1.00 95.44 191 ILE A CA 1
ATOM 1551 C C . ILE A 1 191 ? -34.293 8.190 19.332 1.00 95.44 191 ILE A C 1
ATOM 1553 O O . ILE A 1 191 ? -33.171 8.645 19.102 1.00 95.44 191 ILE A O 1
ATOM 1557 N N . THR A 1 192 ? -35.372 8.970 19.375 1.00 93.44 192 THR A N 1
ATOM 1558 C CA . THR A 1 192 ? -35.341 10.420 19.110 1.00 93.44 192 THR A CA 1
ATOM 1559 C C . THR A 1 192 ? -35.036 11.248 20.363 1.00 93.44 192 THR A C 1
ATOM 1561 O O . THR A 1 192 ? -34.430 12.319 20.278 1.00 93.44 192 THR A O 1
ATOM 1564 N N . VAL A 1 193 ? -35.383 10.740 21.552 1.00 94.00 193 VAL A N 1
ATOM 1565 C CA . VAL A 1 193 ? -35.157 11.422 22.834 1.00 94.00 193 VAL A CA 1
ATOM 1566 C C . VAL A 1 193 ? -33.669 11.412 23.187 1.00 94.00 193 VAL A C 1
ATOM 1568 O O . VAL A 1 193 ? -33.068 10.363 23.414 1.00 94.00 193 VAL A O 1
ATOM 1571 N N . ALA A 1 194 ? -33.065 12.597 23.303 1.00 89.75 194 ALA A N 1
ATOM 1572 C CA . ALA A 1 194 ? -31.625 12.740 23.526 1.00 89.75 194 ALA A CA 1
ATOM 1573 C C . ALA A 1 194 ? -31.113 12.008 24.783 1.00 89.75 194 ALA A C 1
ATOM 1575 O O . ALA A 1 194 ? -30.077 11.349 24.722 1.00 89.75 194 ALA A O 1
ATOM 1576 N N . ALA A 1 195 ? -31.856 12.074 25.895 1.00 91.38 195 ALA A N 1
ATOM 1577 C CA . ALA A 1 195 ? -31.495 11.413 27.154 1.00 91.38 195 ALA A CA 1
ATOM 1578 C C . ALA A 1 195 ? -31.500 9.873 27.065 1.00 91.38 195 ALA A C 1
ATOM 1580 O O . ALA A 1 195 ? -30.843 9.200 27.860 1.00 91.38 195 ALA A O 1
ATOM 1581 N N . ASP A 1 196 ? -32.207 9.319 26.081 1.00 94.88 196 ASP A N 1
ATOM 1582 C CA . ASP A 1 196 ? -32.385 7.879 25.913 1.00 94.88 196 ASP A CA 1
ATOM 1583 C C . ASP A 1 196 ? -31.415 7.270 24.900 1.00 94.88 196 ASP A C 1
ATOM 1585 O O . ASP A 1 196 ? -31.312 6.050 24.814 1.00 94.88 196 ASP A O 1
ATOM 1589 N N . LYS A 1 197 ? -30.630 8.088 24.187 1.00 92.06 197 LYS A N 1
ATOM 1590 C CA . LYS A 1 197 ? -29.614 7.623 23.223 1.00 92.06 197 LYS A CA 1
ATOM 1591 C C . LYS A 1 197 ? -28.582 6.666 23.833 1.00 92.06 197 LYS A C 1
ATOM 1593 O O . LYS A 1 197 ? -27.934 5.919 23.104 1.00 92.06 197 LYS A O 1
ATOM 1598 N N . ARG A 1 198 ? -28.452 6.650 25.166 1.00 92.06 198 ARG A N 1
ATOM 1599 C CA . ARG A 1 198 ? -27.659 5.663 25.921 1.00 92.06 198 ARG A CA 1
ATOM 1600 C C . ARG A 1 198 ? -28.122 4.214 25.722 1.00 92.06 198 ARG A C 1
ATOM 1602 O O . ARG A 1 198 ? -27.308 3.312 25.853 1.00 92.06 198 ARG A O 1
ATOM 1609 N N . PHE A 1 199 ? -29.393 3.995 25.374 1.00 95.75 199 PHE A N 1
ATOM 1610 C CA . PHE A 1 199 ? -29.943 2.663 25.116 1.00 95.75 199 PHE A CA 1
ATOM 1611 C C . PHE A 1 199 ? -29.547 2.090 23.752 1.00 95.75 199 PHE A C 1
ATOM 1613 O O . PHE A 1 199 ? -29.836 0.926 23.488 1.00 95.75 199 PHE A O 1
ATOM 1620 N N . ILE A 1 200 ? -28.896 2.880 22.895 1.00 97.00 200 ILE A N 1
ATOM 1621 C CA . ILE A 1 200 ? -28.361 2.431 21.612 1.00 97.00 200 ILE A CA 1
ATOM 1622 C C . ILE A 1 200 ? -26.848 2.277 21.728 1.00 97.00 200 ILE A C 1
ATOM 1624 O O . ILE A 1 200 ? -26.145 3.211 22.123 1.00 97.00 200 ILE A O 1
ATOM 1628 N N . GLN A 1 201 ? -26.345 1.112 21.344 1.00 94.50 201 GLN A N 1
ATOM 1629 C CA . GLN A 1 201 ? -24.947 0.707 21.425 1.00 94.50 201 GLN A CA 1
ATOM 1630 C C . GLN A 1 201 ? -24.442 0.265 20.046 1.00 94.50 201 GLN A C 1
ATOM 1632 O O . GLN A 1 201 ? -25.228 -0.046 19.152 1.00 94.50 201 GLN A O 1
ATOM 1637 N N . THR A 1 202 ? -23.123 0.276 19.863 1.00 92.69 202 THR A N 1
ATOM 1638 C CA . THR A 1 202 ? -22.478 -0.264 18.660 1.00 92.69 202 THR A CA 1
ATOM 1639 C C . THR A 1 202 ? -21.950 -1.659 18.970 1.00 92.69 202 THR A C 1
ATOM 1641 O O . THR A 1 202 ? -21.282 -1.840 19.986 1.00 92.69 202 THR A O 1
ATOM 1644 N N . HIS A 1 203 ? -22.245 -2.613 18.098 1.00 92.44 203 HIS A N 1
ATOM 1645 C CA . HIS A 1 203 ? -21.788 -3.994 18.148 1.00 92.44 203 HIS A CA 1
ATOM 1646 C C . HIS A 1 203 ? -20.815 -4.265 16.991 1.00 92.44 203 HIS A C 1
ATOM 1648 O O . HIS A 1 203 ? -21.076 -3.844 15.863 1.00 92.44 203 HIS A O 1
ATOM 1654 N N . HIS A 1 204 ? -19.710 -4.956 17.272 1.00 90.25 204 HIS A N 1
ATOM 1655 C CA . HIS A 1 204 ? -18.775 -5.475 16.268 1.00 90.25 204 HIS A CA 1
ATOM 1656 C C . HIS A 1 204 ? -19.228 -6.870 15.841 1.00 90.25 204 HIS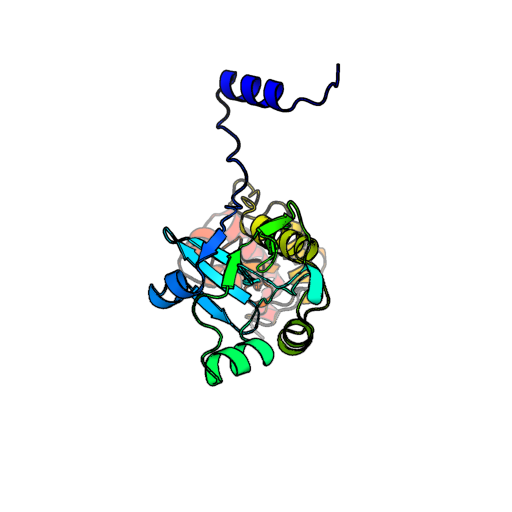 A C 1
ATOM 1658 O O . HIS A 1 204 ? -19.189 -7.790 16.657 1.00 90.25 204 HIS A O 1
ATOM 1664 N N . ARG A 1 205 ? -19.638 -7.028 14.579 1.00 87.12 205 ARG A N 1
ATOM 1665 C CA . ARG A 1 205 ? -20.224 -8.269 14.038 1.00 87.12 205 ARG A CA 1
ATOM 1666 C C . ARG A 1 205 ? -19.273 -9.460 14.118 1.00 87.12 205 ARG A C 1
ATOM 1668 O O . ARG A 1 205 ? -19.712 -10.576 14.364 1.00 87.12 205 ARG A O 1
ATOM 1675 N N . ASP A 1 206 ? -17.983 -9.226 13.909 1.00 79.31 206 ASP A N 1
ATOM 1676 C CA . ASP A 1 206 ? -16.930 -10.241 14.017 1.00 79.31 206 ASP A CA 1
ATOM 1677 C C . ASP A 1 206 ? -16.402 -10.439 15.452 1.00 79.31 206 ASP A C 1
ATOM 1679 O O . ASP A 1 206 ? -15.550 -11.294 15.693 1.00 79.31 206 ASP A O 1
ATOM 1683 N N . GLY A 1 207 ? -16.874 -9.642 16.418 1.00 77.69 207 GLY A N 1
ATOM 1684 C CA . GLY A 1 207 ? -16.382 -9.630 17.795 1.00 77.69 207 GLY A CA 1
ATOM 1685 C C . GLY A 1 207 ? -14.977 -9.034 17.983 1.00 77.69 207 GLY A C 1
ATOM 1686 O O . GLY A 1 207 ? -14.497 -8.983 19.121 1.00 77.69 207 GLY A O 1
ATOM 1687 N N . ASN A 1 208 ? -14.326 -8.561 16.915 1.00 72.19 208 ASN A N 1
ATOM 1688 C CA . ASN A 1 208 ? -13.025 -7.906 16.953 1.00 72.19 208 ASN A CA 1
ATOM 1689 C C . ASN A 1 208 ? -13.194 -6.399 17.192 1.00 72.19 208 ASN A C 1
ATOM 1691 O O . ASN A 1 208 ? -13.552 -5.631 16.301 1.00 72.19 208 ASN A O 1
ATOM 1695 N N . LYS A 1 209 ? -12.859 -5.959 18.407 1.00 74.69 209 LYS A N 1
ATOM 1696 C CA . LYS A 1 209 ? -12.981 -4.560 18.855 1.00 74.69 209 LYS A CA 1
ATOM 1697 C C . LYS A 1 209 ? -12.067 -3.574 18.120 1.00 74.69 209 LYS A C 1
ATOM 1699 O O . LYS A 1 209 ? -12.270 -2.365 18.236 1.00 74.69 209 LYS A O 1
ATOM 1704 N N . LEU A 1 210 ? -11.074 -4.076 17.385 1.00 66.12 210 LEU A N 1
ATOM 1705 C CA . LEU A 1 210 ? -10.170 -3.266 16.567 1.00 66.12 210 LEU A CA 1
ATOM 1706 C C . LEU A 1 210 ? -10.724 -3.039 15.155 1.00 66.12 210 LEU A C 1
ATOM 1708 O O . LEU A 1 210 ? -10.373 -2.057 14.503 1.00 66.12 210 LEU A O 1
ATOM 1712 N N . ASN A 1 211 ? -11.632 -3.904 14.690 1.00 74.69 211 ASN A N 1
ATOM 1713 C CA . ASN A 1 211 ? -12.203 -3.814 13.354 1.00 74.69 211 ASN A CA 1
ATOM 1714 C C . ASN A 1 211 ? -13.348 -2.792 13.305 1.00 74.69 211 ASN A C 1
ATOM 1716 O O . ASN A 1 211 ? -14.531 -3.125 13.398 1.00 74.69 211 ASN A O 1
ATOM 1720 N N . ASN A 1 212 ? -12.986 -1.525 13.129 1.00 75.50 212 ASN A N 1
ATOM 1721 C CA . ASN A 1 212 ? -13.928 -0.407 13.079 1.00 75.50 212 ASN A CA 1
ATOM 1722 C C . ASN A 1 212 ? -14.471 -0.107 11.671 1.00 75.50 212 ASN A C 1
ATOM 1724 O O . ASN A 1 212 ? -15.047 0.962 11.456 1.00 75.50 212 ASN A O 1
ATOM 1728 N N . ALA A 1 213 ? -14.303 -1.023 10.710 1.00 71.25 213 ALA A N 1
ATOM 1729 C CA . ALA A 1 213 ? -14.879 -0.864 9.381 1.00 71.25 213 ALA A CA 1
ATOM 1730 C C . ALA A 1 213 ? -16.410 -0.708 9.492 1.00 71.25 213 ALA A C 1
ATOM 1732 O O . ALA A 1 213 ? -17.049 -1.524 10.158 1.00 71.25 213 ALA A O 1
ATOM 1733 N N . PRO A 1 214 ? -17.045 0.277 8.826 1.00 74.06 214 PRO A N 1
ATOM 1734 C CA . PRO A 1 214 ? -18.490 0.497 8.941 1.00 74.06 214 PRO A CA 1
ATOM 1735 C C . PRO A 1 214 ? -19.344 -0.736 8.621 1.00 74.06 214 PRO A C 1
ATOM 1737 O O . PRO A 1 214 ? -20.412 -0.902 9.200 1.00 74.06 214 PRO A O 1
ATOM 1740 N N . LEU A 1 215 ? -18.864 -1.614 7.733 1.00 80.12 215 LEU A N 1
ATOM 1741 C CA . LEU A 1 215 ? -19.518 -2.882 7.388 1.00 80.12 215 LEU A CA 1
ATOM 1742 C C . LEU A 1 215 ? -19.491 -3.909 8.534 1.00 80.12 215 LEU A C 1
ATOM 1744 O O . LEU A 1 215 ? -20.368 -4.768 8.602 1.00 80.12 215 LEU A O 1
ATOM 1748 N N . ASN A 1 216 ? -18.510 -3.815 9.433 1.00 84.19 216 ASN A N 1
ATOM 1749 C CA . ASN A 1 216 ? -18.374 -4.671 10.609 1.00 84.19 216 ASN A CA 1
ATOM 1750 C C . ASN A 1 216 ? -19.130 -4.130 11.836 1.00 84.19 216 ASN A C 1
ATOM 1752 O O . ASN A 1 216 ? -19.322 -4.847 12.814 1.00 84.19 216 ASN A O 1
ATOM 1756 N N . LEU A 1 217 ? -19.586 -2.878 11.803 1.00 88.75 217 LEU A N 1
ATOM 1757 C CA . LEU A 1 217 ? -20.349 -2.286 12.896 1.00 88.75 217 LEU A CA 1
ATOM 1758 C C . LEU A 1 217 ? -21.856 -2.533 12.722 1.00 88.75 217 LEU A C 1
ATOM 1760 O O . LEU A 1 217 ? -22.379 -2.693 11.616 1.00 88.75 217 LEU A O 1
ATOM 1764 N N . GLN A 1 218 ? -22.574 -2.564 13.841 1.00 95.00 218 GLN A N 1
ATOM 1765 C CA . GLN A 1 218 ? -24.030 -2.647 13.877 1.00 95.00 218 GLN A CA 1
ATOM 1766 C C . GLN A 1 218 ? -24.587 -1.809 15.030 1.00 95.00 218 GLN A C 1
ATOM 1768 O O . GLN A 1 218 ? -24.111 -1.875 16.160 1.00 95.00 218 GLN A O 1
ATOM 1773 N N . CYS A 1 219 ? -25.600 -0.997 14.753 1.00 96.69 219 CYS A N 1
ATOM 1774 C CA . CYS A 1 219 ? -26.255 -0.128 15.719 1.00 96.69 219 CYS A CA 1
ATOM 1775 C C . CYS A 1 219 ? -27.430 -0.894 16.329 1.00 96.69 219 CYS A C 1
ATOM 1777 O O . CYS A 1 219 ? -28.385 -1.215 15.629 1.00 96.69 219 CYS A O 1
ATOM 1779 N N . LEU A 1 220 ? -27.363 -1.225 17.617 1.00 97.56 220 LEU A N 1
ATOM 1780 C CA . LEU A 1 220 ? -28.344 -2.077 18.292 1.00 97.56 220 LEU A CA 1
ATOM 1781 C C . LEU A 1 220 ? -28.896 -1.396 19.541 1.00 97.56 220 LEU A C 1
ATOM 1783 O O . LEU A 1 220 ? -28.174 -0.699 20.253 1.00 97.56 220 LEU A O 1
ATOM 1787 N N . CYS A 1 221 ? -30.172 -1.625 19.849 1.00 97.31 221 CYS A N 1
ATOM 1788 C CA . CYS A 1 221 ? -30.687 -1.307 21.176 1.00 97.31 221 CYS A CA 1
ATOM 1789 C C . CYS A 1 221 ? -30.130 -2.287 22.215 1.00 97.31 221 CYS A C 1
ATOM 1791 O O . CYS A 1 221 ? -29.735 -3.404 21.881 1.00 97.31 221 CYS A O 1
ATOM 1793 N N . VAL A 1 222 ? -30.117 -1.883 23.485 1.00 96.12 222 VAL A N 1
ATOM 1794 C CA . VAL A 1 222 ? -29.554 -2.680 24.585 1.00 96.12 222 VAL A CA 1
ATOM 1795 C C . VAL A 1 222 ? -30.186 -4.075 24.699 1.00 96.12 222 VAL A C 1
ATOM 1797 O O . VAL A 1 222 ? -29.493 -5.029 25.039 1.00 96.12 222 VAL A O 1
ATOM 1800 N N . LEU A 1 223 ? -31.472 -4.218 24.350 1.00 95.94 223 LEU A N 1
ATOM 1801 C CA . LEU A 1 223 ? -32.160 -5.510 24.324 1.00 95.94 223 LEU A CA 1
ATOM 1802 C C . LEU A 1 223 ? -31.636 -6.405 23.193 1.00 95.94 223 LEU A C 1
ATOM 1804 O O . LEU A 1 223 ? -31.148 -7.496 23.470 1.00 95.94 223 LEU A O 1
ATOM 1808 N N . CYS A 1 224 ? -31.668 -5.934 21.942 1.00 96.56 224 CYS A N 1
ATOM 1809 C CA . CYS A 1 224 ? -31.157 -6.699 20.800 1.00 96.56 224 CYS A CA 1
ATOM 1810 C C . CYS A 1 224 ? -29.664 -7.010 20.950 1.00 96.56 224 CYS A C 1
ATOM 1812 O O . CYS A 1 224 ? -29.240 -8.117 20.645 1.00 96.56 224 CYS A O 1
ATOM 1814 N N . HIS A 1 225 ? -28.872 -6.069 21.473 1.00 95.50 225 HIS A N 1
ATOM 1815 C CA . HIS A 1 225 ? -27.447 -6.284 21.716 1.00 95.50 225 HIS A CA 1
ATOM 1816 C C . HIS A 1 225 ? -27.202 -7.397 22.743 1.00 95.50 225 HIS A C 1
ATOM 1818 O O . HIS A 1 225 ? -26.290 -8.200 22.575 1.00 95.50 225 HIS A O 1
ATOM 1824 N N . SER A 1 226 ? -28.043 -7.492 23.777 1.00 94.56 226 SER A N 1
ATOM 1825 C CA . SER A 1 226 ? -27.929 -8.555 24.779 1.00 94.56 226 SER A CA 1
ATOM 1826 C C . SER A 1 226 ? -28.246 -9.958 24.251 1.00 94.56 226 SER A C 1
ATOM 1828 O O . SER A 1 226 ? -27.896 -10.926 24.912 1.00 94.56 226 SER A O 1
ATOM 1830 N N . GLN A 1 227 ? -28.886 -10.063 23.082 1.00 93.56 227 GLN A N 1
ATOM 1831 C CA . GLN A 1 227 ? -29.385 -11.310 22.489 1.00 93.56 227 GLN A CA 1
ATOM 1832 C C . GLN A 1 227 ? -28.634 -11.703 21.207 1.00 93.56 227 GLN A C 1
ATOM 1834 O O . GLN A 1 227 ? -29.090 -12.574 20.473 1.00 93.56 227 GLN A O 1
ATOM 1839 N N . VAL A 1 228 ? -27.511 -11.042 20.900 1.00 89.88 228 VAL A N 1
ATOM 1840 C CA . VAL A 1 228 ? -26.739 -11.328 19.679 1.00 89.88 228 VAL A CA 1
ATOM 1841 C C . VAL A 1 228 ? -26.197 -12.757 19.683 1.00 89.88 228 VAL A C 1
ATOM 1843 O O . VAL A 1 228 ? -26.279 -13.455 18.677 1.00 89.88 228 VAL A O 1
ATOM 1846 N N . ASP A 1 229 ? -25.639 -13.187 20.813 1.00 88.69 229 ASP A N 1
ATOM 1847 C CA . ASP A 1 229 ? -25.100 -14.527 21.014 1.00 88.69 229 ASP A CA 1
ATOM 1848 C C . ASP A 1 229 ? -25.058 -14.867 22.516 1.00 88.69 229 ASP A C 1
ATOM 1850 O O . ASP A 1 229 ? -25.284 -14.013 23.382 1.00 88.69 229 ASP A O 1
ATOM 1854 N N . GLN A 1 230 ? -24.712 -16.117 22.832 1.00 85.38 230 GLN A N 1
ATOM 1855 C CA . GLN A 1 230 ? -24.623 -16.599 24.211 1.00 85.38 230 GLN A CA 1
ATOM 1856 C C . GLN A 1 230 ? -23.630 -15.791 25.070 1.00 85.38 230 GLN A C 1
ATOM 1858 O O . GLN A 1 230 ? -23.874 -15.554 26.255 1.00 85.38 230 GLN A O 1
ATOM 1863 N N . ARG A 1 231 ? -22.514 -15.330 24.492 1.00 85.06 231 ARG A N 1
ATOM 1864 C CA . ARG A 1 231 ? -21.501 -14.548 25.216 1.00 85.06 231 ARG A CA 1
ATOM 1865 C C . ARG A 1 231 ? -22.064 -13.186 25.627 1.00 85.06 231 ARG A C 1
ATOM 1867 O O . ARG A 1 231 ? -21.789 -12.716 26.734 1.00 85.06 231 ARG A O 1
ATOM 1874 N N . HIS A 1 232 ? -22.837 -12.538 24.760 1.00 88.00 232 HIS A N 1
ATOM 1875 C CA . HIS A 1 232 ? -23.527 -11.292 25.077 1.00 88.00 232 HIS A CA 1
ATOM 1876 C C . HIS A 1 232 ? -24.611 -11.535 26.126 1.00 88.00 232 HIS A C 1
ATOM 1878 O O . HIS A 1 232 ? -24.623 -10.821 27.130 1.00 88.00 232 HIS A O 1
ATOM 1884 N N . GLU A 1 233 ? -25.423 -12.584 25.999 1.00 87.25 233 GLU A N 1
ATOM 1885 C CA . GLU A 1 233 ? -26.412 -12.927 27.027 1.00 87.25 233 GLU A CA 1
ATOM 1886 C C . GLU A 1 233 ? -25.764 -13.053 28.414 1.00 87.25 233 GLU A C 1
ATOM 1888 O O . GLU A 1 233 ? -26.229 -12.449 29.383 1.00 87.25 233 GLU A O 1
ATOM 1893 N N . GLU A 1 234 ? -24.641 -13.767 28.514 1.00 86.94 234 GLU A N 1
ATOM 1894 C CA . GLU A 1 234 ? -23.880 -13.929 29.756 1.00 86.94 234 GLU A CA 1
ATOM 1895 C C . GLU A 1 234 ? -23.307 -12.602 30.280 1.00 86.94 234 GLU A C 1
ATOM 1897 O O . GLU A 1 234 ? -23.457 -12.284 31.465 1.00 86.94 234 GLU A O 1
ATOM 1902 N N . ASN A 1 235 ? -22.709 -11.778 29.414 1.00 81.44 235 ASN A N 1
ATOM 1903 C CA . ASN A 1 235 ? -22.170 -10.466 29.789 1.00 81.44 235 ASN A CA 1
ATOM 1904 C C . ASN A 1 235 ? -23.253 -9.518 30.324 1.00 81.44 235 ASN A C 1
ATOM 1906 O O . ASN A 1 235 ? -23.013 -8.753 31.268 1.00 81.44 235 ASN A O 1
ATOM 1910 N N . PHE A 1 236 ? -24.454 -9.585 29.749 1.00 88.81 236 PHE A N 1
ATOM 1911 C CA . PHE A 1 236 ? -25.588 -8.762 30.143 1.00 88.81 236 PHE A CA 1
ATOM 1912 C C . PHE A 1 236 ? -26.324 -9.288 31.385 1.00 88.81 236 PHE A C 1
ATOM 1914 O O . PHE A 1 236 ? -27.131 -8.545 31.942 1.00 88.81 236 PHE A O 1
ATOM 1921 N N . ARG A 1 237 ? -26.010 -10.479 31.929 1.00 87.31 237 ARG A N 1
ATOM 1922 C CA . ARG A 1 237 ? -26.562 -10.968 33.222 1.00 87.31 237 ARG A CA 1
ATOM 1923 C C . ARG A 1 237 ? -26.121 -10.152 34.441 1.00 87.31 237 ARG A C 1
ATOM 1925 O O . ARG A 1 237 ? -26.675 -10.305 35.530 1.00 87.31 237 ARG A O 1
ATOM 1932 N N . ARG A 1 238 ? -25.131 -9.267 34.296 1.00 87.06 238 ARG A N 1
ATOM 1933 C CA . ARG A 1 238 ? -24.682 -8.376 35.378 1.00 87.06 238 ARG A CA 1
ATOM 1934 C C . ARG A 1 238 ? -25.831 -7.465 35.827 1.00 87.06 238 ARG A C 1
ATOM 1936 O O . ARG A 1 238 ? -26.501 -6.856 35.000 1.00 87.06 238 ARG A O 1
ATOM 1943 N N . ARG A 1 239 ? -26.004 -7.290 37.148 1.00 86.31 239 ARG A N 1
ATOM 1944 C CA . ARG A 1 239 ? -27.113 -6.507 37.748 1.00 86.31 239 ARG A CA 1
ATOM 1945 C C . ARG A 1 239 ? -27.324 -5.127 37.111 1.00 86.31 239 ARG A C 1
ATOM 1947 O O . ARG A 1 239 ? -28.460 -4.716 36.911 1.00 86.31 239 ARG A O 1
ATOM 1954 N N . ARG A 1 240 ? -26.240 -4.405 36.799 1.00 86.00 240 ARG A N 1
ATOM 1955 C CA . ARG A 1 240 ? -26.310 -3.079 36.158 1.00 86.00 240 ARG A CA 1
ATOM 1956 C C . ARG A 1 240 ? -26.934 -3.157 34.764 1.00 86.00 240 ARG A C 1
ATOM 1958 O O . ARG A 1 240 ? -27.833 -2.377 34.472 1.00 86.00 240 ARG A O 1
ATOM 1965 N N . SER A 1 241 ? -26.462 -4.091 33.945 1.00 87.94 241 SER A N 1
ATOM 1966 C CA . SER A 1 241 ? -26.937 -4.302 32.578 1.00 87.94 241 SER A CA 1
ATOM 1967 C C . SER A 1 241 ? -28.395 -4.761 32.563 1.00 87.94 241 SER A C 1
ATOM 1969 O O . SER A 1 241 ? -29.189 -4.228 31.799 1.00 87.94 241 SER A O 1
ATOM 1971 N N . GLN A 1 242 ? -28.778 -5.659 33.478 1.00 91.94 242 GLN A N 1
ATOM 1972 C CA . GLN A 1 242 ? -30.173 -6.083 33.646 1.00 91.94 242 GLN A CA 1
ATOM 1973 C C . GLN A 1 242 ? -31.094 -4.904 33.978 1.00 91.94 242 GLN A C 1
ATOM 1975 O O . GLN A 1 242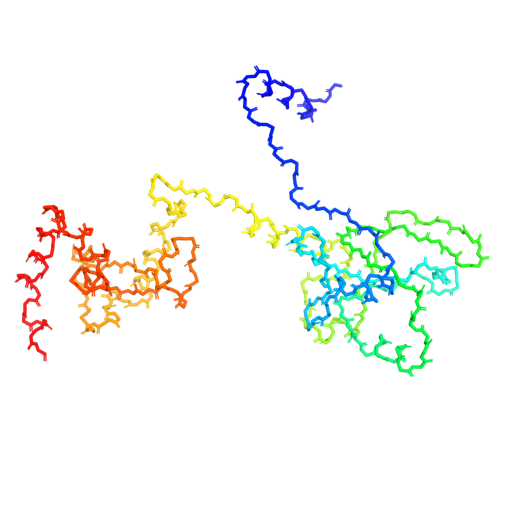 ? -32.103 -4.707 33.312 1.00 91.94 242 GLN A O 1
ATOM 1980 N N . LYS A 1 243 ? -30.701 -4.040 34.923 1.00 92.50 243 LYS A N 1
ATOM 1981 C CA . LYS A 1 243 ? -31.479 -2.839 35.262 1.00 92.50 243 LYS A CA 1
ATOM 1982 C C . LYS A 1 243 ? -31.599 -1.861 34.087 1.00 92.50 243 LYS A C 1
ATOM 1984 O O . LYS A 1 243 ? -32.603 -1.165 33.952 1.00 92.50 243 LYS A O 1
ATOM 1989 N N . GLU A 1 244 ? -30.570 -1.764 33.248 1.00 92.69 244 GLU A N 1
ATOM 1990 C CA . GLU A 1 244 ? -30.608 -0.938 32.039 1.00 92.69 244 GLU A CA 1
ATOM 1991 C C . GLU A 1 244 ? -31.581 -1.499 30.996 1.00 92.69 244 GLU A C 1
ATOM 1993 O O . GLU A 1 244 ? -32.397 -0.737 30.474 1.00 92.69 244 GLU A O 1
ATOM 1998 N N . ILE A 1 245 ? -31.556 -2.816 30.764 1.00 94.56 245 ILE A N 1
ATOM 1999 C CA . ILE A 1 245 ? -32.517 -3.513 29.900 1.00 94.56 245 ILE A CA 1
ATOM 2000 C C . ILE A 1 245 ? -33.942 -3.349 30.437 1.00 94.56 245 ILE A C 1
ATOM 2002 O O . ILE A 1 245 ? -34.829 -2.975 29.678 1.00 94.56 245 ILE A O 1
ATOM 2006 N N . GLU A 1 246 ? -34.175 -3.551 31.735 1.00 94.62 246 GLU A N 1
ATOM 2007 C CA . GLU A 1 246 ? -35.494 -3.367 32.358 1.00 94.62 246 GLU A CA 1
ATOM 2008 C C . GLU A 1 246 ? -36.028 -1.944 32.153 1.00 94.62 246 GLU A C 1
ATOM 2010 O O . GLU A 1 246 ? -37.173 -1.760 31.744 1.00 94.62 246 GLU A O 1
ATOM 2015 N N . ASN A 1 247 ? -35.197 -0.923 32.388 1.00 95.31 247 ASN A N 1
ATOM 2016 C CA . ASN A 1 247 ? -35.582 0.472 32.164 1.00 95.31 247 ASN A CA 1
ATOM 2017 C C . ASN A 1 247 ? -35.917 0.745 30.693 1.00 95.31 247 ASN A C 1
ATOM 2019 O O . ASN A 1 247 ? -36.878 1.460 30.409 1.00 95.31 247 ASN A O 1
ATOM 2023 N N . PHE A 1 248 ? -35.128 0.189 29.771 1.00 96.50 248 PHE A N 1
ATOM 2024 C CA . PHE A 1 248 ? -35.371 0.300 28.337 1.00 96.50 248 PHE A CA 1
ATOM 2025 C C . PHE A 1 248 ? -36.702 -0.353 27.948 1.00 96.50 248 PHE A C 1
ATOM 2027 O O . PHE A 1 248 ? -37.554 0.311 27.362 1.00 96.50 248 PHE A O 1
ATOM 2034 N N . VAL A 1 249 ? -36.915 -1.612 28.339 1.00 95.38 249 VAL A N 1
ATOM 2035 C CA . VAL A 1 249 ? -38.131 -2.378 28.032 1.00 95.38 249 VAL A CA 1
ATOM 2036 C C . VAL A 1 249 ? -39.365 -1.716 28.633 1.00 95.38 249 VAL A C 1
ATOM 2038 O O . VAL A 1 249 ? -40.384 -1.615 27.961 1.00 95.38 249 VAL A O 1
ATOM 2041 N N . ASN A 1 250 ? -39.292 -1.222 29.870 1.00 94.88 250 ASN A N 1
ATOM 2042 C CA . ASN A 1 250 ? -40.419 -0.537 30.502 1.00 94.88 250 ASN A CA 1
ATOM 2043 C C . ASN A 1 250 ? -40.781 0.768 29.786 1.00 94.88 250 ASN A C 1
ATOM 2045 O O . ASN A 1 250 ? -41.960 1.098 29.690 1.00 94.88 250 ASN A O 1
ATOM 2049 N N . LYS A 1 251 ? -39.785 1.504 29.281 1.00 95.50 251 LYS A N 1
ATOM 2050 C CA . LYS A 1 251 ? -40.001 2.791 28.613 1.00 95.50 251 LYS A CA 1
ATOM 2051 C C . LYS A 1 251 ? -40.466 2.648 27.163 1.00 95.50 251 LYS A C 1
ATOM 2053 O O . LYS A 1 251 ? -41.276 3.454 26.721 1.00 95.50 251 LYS A O 1
ATOM 2058 N N . TYR A 1 252 ? -39.964 1.642 26.451 1.00 95.00 252 TYR A N 1
ATOM 2059 C CA . TYR A 1 252 ? -40.204 1.434 25.018 1.00 95.00 252 TYR A CA 1
ATOM 2060 C C . TYR A 1 252 ? -41.105 0.223 24.719 1.00 95.00 252 TYR A C 1
ATOM 2062 O O . TYR A 1 252 ? -41.094 -0.315 23.614 1.00 95.00 252 TYR A O 1
ATOM 2070 N N . ARG A 1 253 ? -41.883 -0.241 25.708 1.00 92.38 253 ARG A N 1
ATOM 2071 C CA . ARG A 1 253 ? -42.711 -1.457 25.612 1.00 92.38 253 ARG A CA 1
ATOM 2072 C C . ARG A 1 253 ? -43.657 -1.444 24.410 1.00 92.38 253 ARG A C 1
ATOM 2074 O O . ARG A 1 253 ? -43.772 -2.453 23.721 1.00 92.38 253 ARG A O 1
ATOM 2081 N N . GLU A 1 254 ? -44.339 -0.326 24.179 1.00 91.44 254 GLU A N 1
ATOM 2082 C CA . GLU A 1 254 ? -45.333 -0.200 23.106 1.00 91.44 254 GLU A CA 1
ATOM 2083 C C . GLU A 1 254 ? -44.682 -0.347 21.729 1.00 91.44 254 GLU A C 1
ATOM 2085 O O . GLU A 1 254 ? -45.183 -1.071 20.880 1.00 91.44 254 GLU A O 1
ATOM 2090 N N . GLN A 1 255 ? -43.511 0.258 21.531 1.00 91.25 255 GLN A N 1
ATOM 2091 C CA . GLN A 1 255 ? -42.786 0.201 20.263 1.00 91.25 255 GLN A CA 1
ATOM 2092 C C . GLN A 1 255 ? -42.098 -1.150 20.028 1.00 91.25 255 GLN A C 1
ATOM 2094 O O . GLN A 1 255 ? -41.788 -1.481 18.893 1.00 91.25 255 GLN A O 1
ATOM 2099 N N . LEU A 1 256 ? -41.832 -1.918 21.088 1.00 86.06 256 LEU A N 1
ATOM 2100 C CA . LEU A 1 256 ? -41.265 -3.268 20.991 1.00 86.06 256 LEU A CA 1
ATOM 2101 C C . LEU A 1 256 ? -42.320 -4.348 20.701 1.00 86.06 256 LEU A C 1
ATOM 2103 O O . LEU A 1 256 ? -41.953 -5.488 20.431 1.00 86.06 256 LEU A O 1
ATOM 2107 N N . THR A 1 257 ? -43.607 -4.017 20.823 1.00 78.44 257 THR A N 1
ATOM 2108 C CA . THR A 1 257 ? -44.733 -4.951 20.633 1.00 78.44 257 THR A CA 1
ATOM 2109 C C . THR A 1 257 ? -45.603 -4.619 19.419 1.00 78.44 257 THR A C 1
ATOM 2111 O O . THR A 1 257 ? -46.517 -5.386 19.115 1.00 78.44 257 THR A O 1
ATOM 2114 N N . ALA A 1 258 ? -45.312 -3.502 18.747 1.00 60.19 258 ALA A N 1
ATOM 2115 C CA . ALA A 1 258 ? -45.913 -3.074 17.486 1.00 60.19 258 ALA A CA 1
ATOM 2116 C C . ALA A 1 258 ? -45.195 -3.708 16.288 1.00 60.19 258 ALA A C 1
ATOM 2118 O O . ALA A 1 258 ? -45.900 -4.031 15.307 1.00 60.19 258 ALA A O 1
#

pLDDT: mean 82.89, std 16.54, range [31.03, 98.31]

InterPro domains:
  IPR003615 HNH nuclease [SM00507] (171-226)
  IPR003615 HNH nuclease [cd00085] (174-227)
  IPR059289 Domain of unknown function DUF8245 [PF26739] (74-137)

Organism: NCBI:txid2502780